Protein AF-0000000083566216 (afdb_homodimer)

pLDDT: mean 92.59, std 14.04, range [24.5, 98.88]

Foldseek 3Di:
DPPPLVFKKKFFQVPDDAFFKKFWAAKDDLVVQQQLQADPVSHHDPLPPDSSQKIKTWMWTDDDDDDTHDITIMMGRNDDDHGGDMWTWHRDWDDRDPRSRMIMTGID/DPPPLVFKKKFFQVPDDAFFKKFWAAKDDLVVQQQLQADPVSHHDPLPPDSSQKIKTWIWTDDDDDDTHDITIMMGRNDDDHGGDMWTWHRDWDDRDPRSRMIMTGID

Structure (mmCIF, N/CA/C/O backbone):
data_AF-0000000083566216-model_v1
#
loop_
_entity.id
_entity.type
_entity.pdbx_description
1 polymer 'Uncharacterized protein'
#
loop_
_atom_site.group_PDB
_atom_site.id
_atom_site.type_symbol
_atom_site.label_atom_id
_atom_site.label_alt_id
_atom_site.label_comp_id
_atom_site.label_asym_id
_atom_site.label_entity_id
_atom_site.label_seq_id
_atom_site.pdbx_PDB_ins_code
_atom_site.Cartn_x
_atom_site.Cartn_y
_atom_site.Cartn_z
_atom_site.occupancy
_atom_site.B_iso_or_equiv
_atom_site.auth_seq_id
_atom_site.auth_comp_id
_atom_site.auth_asym_id
_atom_site.auth_atom_id
_atom_site.pdbx_PDB_model_num
ATOM 1 N N . MET A 1 1 ? -3.252 30.047 12.562 1 24.64 1 MET A N 1
ATOM 2 C CA . MET A 1 1 ? -4.41 29.203 12.859 1 24.64 1 MET A CA 1
ATOM 3 C C . MET A 1 1 ? -4.141 27.766 12.469 1 24.64 1 MET A C 1
ATOM 5 O O . MET A 1 1 ? -3.889 27.469 11.297 1 24.64 1 MET A O 1
ATOM 9 N N . VAL A 1 2 ? -3.512 26.938 13.195 1 32.31 2 VAL A N 1
ATOM 10 C CA . VAL A 1 2 ? -3.195 25.547 12.867 1 32.31 2 VAL A CA 1
ATOM 11 C C . VAL A 1 2 ? -4.469 24.812 12.469 1 32.31 2 VAL A C 1
ATOM 13 O O . VAL A 1 2 ? -5.465 24.828 13.195 1 32.31 2 VAL A O 1
ATOM 16 N N . GLN A 1 3 ? -4.953 24.891 11.328 1 34.16 3 GLN A N 1
ATOM 17 C CA . GLN A 1 3 ? -6.195 24.266 10.898 1 34.16 3 GLN A CA 1
ATOM 18 C C . GLN A 1 3 ? -6.391 22.906 11.594 1 34.16 3 GLN A C 1
ATOM 20 O O . GLN A 1 3 ? -5.449 22.125 11.719 1 34.16 3 GLN A O 1
ATOM 25 N N . ASP A 1 4 ? -7.16 22.734 12.492 1 36.19 4 ASP A N 1
ATOM 26 C CA . ASP A 1 4 ? -7.625 21.609 13.312 1 36.19 4 ASP A CA 1
ATOM 27 C C . ASP A 1 4 ? -7.555 20.297 12.531 1 36.19 4 ASP A C 1
ATOM 29 O O . ASP A 1 4 ? -8.211 20.141 11.5 1 36.19 4 ASP A O 1
ATOM 33 N N . ASP A 1 5 ? -6.336 19.547 12.297 1 45.72 5 ASP A N 1
ATOM 34 C CA . ASP A 1 5 ? -5.73 18.281 11.891 1 45.72 5 ASP A CA 1
ATOM 35 C C . ASP A 1 5 ? -6.703 17.109 12.086 1 45.72 5 ASP A C 1
ATOM 37 O O . ASP A 1 5 ? -6.328 15.953 11.922 1 45.72 5 ASP A O 1
ATOM 41 N N . ASP A 1 6 ? -7.879 17.328 12.773 1 55 6 ASP A N 1
ATOM 42 C CA . ASP A 1 6 ? -8.898 16.312 13.047 1 55 6 ASP A CA 1
ATOM 43 C C . ASP A 1 6 ? -9.633 15.914 11.766 1 55 6 ASP A C 1
ATOM 45 O O . ASP A 1 6 ? -10.156 16.781 11.055 1 55 6 ASP A O 1
ATOM 49 N N . GLY A 1 7 ? -9.227 15.102 10.969 1 81.31 7 GLY A N 1
ATOM 50 C CA . GLY A 1 7 ? -9.93 14.539 9.828 1 81.31 7 GLY A CA 1
ATOM 51 C C . GLY A 1 7 ? -9.086 14.484 8.57 1 81.31 7 GLY A C 1
ATOM 52 O O . GLY A 1 7 ? -9.594 14.203 7.48 1 81.31 7 GLY A O 1
ATOM 53 N N . GLN A 1 8 ? -7.824 15.078 8.734 1 92 8 GLN A N 1
ATOM 54 C CA . GLN A 1 8 ? -6.977 15.055 7.547 1 92 8 GLN A CA 1
ATOM 55 C C . GLN A 1 8 ? -6.27 13.711 7.402 1 92 8 GLN A C 1
ATOM 57 O O . GLN A 1 8 ? -5.805 13.141 8.391 1 92 8 GLN A O 1
ATOM 62 N N . VAL A 1 9 ? -6.176 13.32 6.195 1 97.44 9 VAL A N 1
ATOM 63 C CA . VAL A 1 9 ? -5.496 12.055 5.906 1 97.44 9 VAL A CA 1
ATOM 64 C C . VAL A 1 9 ? -4.523 12.25 4.746 1 97.44 9 VAL A C 1
ATOM 66 O O . VAL A 1 9 ? -4.684 13.164 3.939 1 97.44 9 VAL A O 1
ATOM 69 N N . LEU A 1 10 ? -3.447 11.469 4.703 1 98.44 10 LEU A N 1
ATOM 70 C CA . LEU A 1 10 ? -2.451 11.484 3.639 1 98.44 10 LEU A CA 1
ATOM 71 C C . LEU A 1 10 ? -2.574 10.242 2.762 1 98.44 10 LEU A C 1
ATOM 73 O O . LEU A 1 10 ? -2.768 9.133 3.27 1 98.44 10 LEU A O 1
ATOM 77 N N . VAL A 1 11 ? -2.539 10.406 1.519 1 98.75 11 VAL A N 1
ATOM 78 C CA . VAL A 1 11 ? -2.52 9.344 0.516 1 98.75 11 VAL A CA 1
ATOM 79 C C . VAL A 1 11 ? -1.472 9.664 -0.549 1 98.75 11 VAL A C 1
ATOM 81 O O . VAL A 1 11 ? -1.196 10.828 -0.832 1 98.75 11 VAL A O 1
ATOM 84 N N . PHE A 1 12 ? -0.831 8.641 -1.085 1 98.62 12 PHE A N 1
ATOM 85 C CA . PHE A 1 12 ? 0.084 8.883 -2.193 1 98.62 12 PHE A CA 1
ATOM 86 C C . PHE A 1 12 ? -0.659 9.477 -3.387 1 98.62 12 PHE A C 1
ATOM 88 O O . PHE A 1 12 ? -1.77 9.047 -3.705 1 98.62 12 PHE A O 1
ATOM 95 N N . THR A 1 13 ? -0.013 10.375 -4.09 1 97.62 13 THR A N 1
ATOM 96 C CA . THR A 1 13 ? -0.617 11.141 -5.18 1 97.62 13 THR A CA 1
ATOM 97 C C . THR A 1 13 ? -1.151 10.211 -6.262 1 97.62 13 THR A C 1
ATOM 99 O O . THR A 1 13 ? -2.242 10.43 -6.793 1 97.62 13 THR A O 1
ATOM 102 N N . TYR A 1 14 ? -0.448 9.094 -6.531 1 94.94 14 TYR A N 1
ATOM 103 C CA . TYR A 1 14 ? -0.803 8.156 -7.598 1 94.94 14 TYR A CA 1
ATOM 104 C C . TYR A 1 14 ? -2.053 7.363 -7.234 1 94.94 14 TYR A C 1
ATOM 106 O O . TYR A 1 14 ? -2.688 6.766 -8.102 1 94.94 14 TYR A O 1
ATOM 114 N N . ASP A 1 15 ? -2.451 7.383 -6.012 1 97.5 15 ASP A N 1
ATOM 115 C CA . ASP A 1 15 ? -3.49 6.48 -5.527 1 97.5 15 ASP A CA 1
ATOM 116 C C . ASP A 1 15 ? -4.742 7.254 -5.121 1 97.5 15 ASP A C 1
ATOM 118 O O . ASP A 1 15 ? -5.754 6.656 -4.746 1 97.5 15 ASP A O 1
ATOM 122 N N . TYR A 1 16 ? -4.707 8.578 -5.152 1 98.19 16 TYR A N 1
ATOM 123 C CA . TYR A 1 16 ? -5.82 9.398 -4.68 1 98.19 16 TYR A CA 1
ATOM 124 C C . TYR A 1 16 ? -6.965 9.391 -5.684 1 98.19 16 TYR A C 1
ATOM 126 O O . TYR A 1 16 ? -6.754 9.641 -6.875 1 98.19 16 TYR A O 1
ATOM 134 N N . GLU A 1 17 ? -8.039 9.047 -5.223 1 97.38 17 GLU A N 1
ATOM 135 C CA . GLU A 1 17 ? -9.305 9.172 -5.945 1 97.38 17 GLU A CA 1
ATOM 136 C C . GLU A 1 17 ? -10.297 10.039 -5.176 1 97.38 17 GLU A C 1
ATOM 138 O O . GLU A 1 17 ? -10.844 9.609 -4.16 1 97.38 17 GLU A O 1
ATOM 143 N N . ALA A 1 18 ? -10.648 11.227 -5.73 1 97.62 18 ALA A N 1
ATOM 144 C CA . ALA A 1 18 ? -11.461 12.242 -5.062 1 97.62 18 ALA A CA 1
ATOM 145 C C . ALA A 1 18 ? -12.859 11.711 -4.762 1 97.62 18 ALA A C 1
ATOM 147 O O . ALA A 1 18 ? -13.531 11.18 -5.648 1 97.62 18 ALA A O 1
ATOM 148 N N . GLY A 1 19 ? -13.219 11.812 -3.471 1 97.25 19 GLY A N 1
ATOM 149 C CA . GLY A 1 19 ? -14.586 11.523 -3.059 1 97.25 19 GLY A CA 1
ATOM 150 C C . GLY A 1 19 ? -14.859 10.039 -2.904 1 97.25 19 GLY A C 1
ATOM 151 O O . GLY A 1 19 ? -15.969 9.633 -2.562 1 97.25 19 GLY A O 1
ATOM 152 N N . GLU A 1 20 ? -13.914 9.188 -3.135 1 97.31 20 GLU A N 1
ATOM 153 C CA . GLU A 1 20 ? -14.141 7.746 -3.127 1 97.31 20 GLU A CA 1
ATOM 154 C C . GLU A 1 20 ? -14.266 7.215 -1.701 1 97.31 20 GLU A C 1
ATOM 156 O O . GLU A 1 20 ? -13.539 7.648 -0.806 1 97.31 20 GLU A O 1
ATOM 161 N N . SER A 1 21 ? -15.156 6.27 -1.571 1 96.94 21 SER A N 1
ATOM 162 C CA . SER A 1 21 ? -15.305 5.57 -0.298 1 96.94 21 SER A CA 1
ATOM 163 C C . SER A 1 21 ? -14.328 4.406 -0.182 1 96.94 21 SER A C 1
ATOM 165 O O . SER A 1 21 ? -13.906 3.842 -1.192 1 96.94 21 SER A O 1
ATOM 167 N N . PHE A 1 22 ? -14.023 4.09 1.088 1 97.5 22 PHE A N 1
ATOM 168 C CA . PHE A 1 22 ? -13.094 2.994 1.322 1 97.5 22 PHE A CA 1
ATOM 169 C C . PHE A 1 22 ? -13.445 2.24 2.598 1 97.5 22 PHE A C 1
ATOM 171 O O . PHE A 1 22 ? -14.18 2.758 3.447 1 97.5 22 PHE A O 1
ATOM 178 N N . ASP A 1 23 ? -12.93 1.048 2.689 1 97.12 23 ASP A N 1
ATOM 179 C CA . ASP A 1 23 ? -12.922 0.247 3.91 1 97.12 23 ASP A CA 1
ATOM 180 C C . ASP A 1 23 ? -11.492 0.048 4.426 1 97.12 23 ASP A C 1
ATOM 182 O O . ASP A 1 23 ? -10.57 -0.171 3.643 1 97.12 23 ASP A O 1
ATOM 186 N N . VAL A 1 24 ? -11.367 0.058 5.727 1 97.62 24 VAL A N 1
ATOM 187 C CA . VAL A 1 24 ? -10.055 -0.177 6.324 1 97.62 24 VAL A CA 1
ATOM 188 C C . VAL A 1 24 ? -9.781 -1.677 6.395 1 97.62 24 VAL A C 1
ATOM 190 O O . VAL A 1 24 ? -10.578 -2.436 6.953 1 97.62 24 VAL A O 1
ATOM 193 N N . VAL A 1 25 ? -8.703 -2.062 5.805 1 98.19 25 VAL A N 1
ATOM 194 C CA . VAL A 1 25 ? -8.305 -3.467 5.781 1 98.19 25 VAL A CA 1
ATOM 195 C C . VAL A 1 25 ? -7.496 -3.795 7.035 1 98.19 25 VAL A C 1
ATOM 197 O O . VAL A 1 25 ? -7.758 -4.797 7.707 1 98.19 25 VAL A O 1
ATOM 200 N N . SER A 1 26 ? -6.52 -2.916 7.348 1 98.31 26 SER A N 1
ATOM 201 C CA . SER A 1 26 ? -5.633 -3.174 8.477 1 98.31 26 SER A CA 1
ATOM 202 C C . SER A 1 26 ? -4.828 -1.931 8.844 1 98.31 26 SER A C 1
ATOM 204 O O . SER A 1 26 ? -4.598 -1.062 8 1 98.31 26 SER A O 1
ATOM 206 N N . GLN A 1 27 ? -4.457 -1.897 10.094 1 98.06 27 GLN A N 1
ATOM 207 C CA . GLN A 1 27 ? -3.451 -0.927 10.516 1 98.06 27 GLN A CA 1
ATOM 208 C C . GLN A 1 27 ? -2.041 -1.477 10.328 1 98.06 27 GLN A C 1
ATOM 210 O O . GLN A 1 27 ? -1.796 -2.662 10.555 1 98.06 27 GLN A O 1
ATOM 215 N N . LEU A 1 28 ? -1.133 -0.584 9.938 1 98.62 28 LEU A N 1
ATOM 216 C CA . LEU A 1 28 ? 0.264 -0.976 9.773 1 98.62 28 LEU A CA 1
ATOM 217 C C . LEU A 1 28 ? 1.018 -0.848 11.094 1 98.62 28 LEU A C 1
ATOM 219 O O . LEU A 1 28 ? 0.658 -0.028 11.945 1 98.62 28 LEU A O 1
ATOM 223 N N . GLU A 1 29 ? 2.045 -1.646 11.195 1 97.94 29 GLU A N 1
ATOM 224 C CA . GLU A 1 29 ? 2.977 -1.446 12.305 1 97.94 29 GLU A CA 1
ATOM 225 C C . GLU A 1 29 ? 3.623 -0.065 12.242 1 97.94 29 GLU A C 1
ATOM 227 O O . GLU A 1 29 ? 3.9 0.446 11.148 1 97.94 29 GLU A O 1
ATOM 232 N N . THR A 1 30 ? 3.93 0.427 13.445 1 97.5 30 THR A N 1
ATOM 233 C CA . THR A 1 30 ? 4.574 1.732 13.531 1 97.5 30 THR A CA 1
ATOM 234 C C . THR A 1 30 ? 5.883 1.739 12.75 1 97.5 30 THR A C 1
ATOM 236 O O . THR A 1 30 ? 6.176 2.695 12.023 1 97.5 30 THR A O 1
ATOM 239 N N . SER A 1 31 ? 6.648 0.661 12.875 1 97.88 31 SER A N 1
ATOM 240 C CA . SER A 1 31 ? 7.941 0.601 12.203 1 97.88 31 SER A CA 1
ATOM 241 C C . SER A 1 31 ? 7.773 0.653 10.688 1 97.88 31 SER A C 1
ATOM 243 O O . SER A 1 31 ? 8.57 1.282 9.992 1 97.88 31 SER A O 1
ATOM 245 N N . THR A 1 32 ? 6.789 0.005 10.164 1 98.31 32 THR A N 1
ATOM 246 C CA . THR A 1 32 ? 6.484 0.027 8.742 1 98.31 32 THR A CA 1
ATOM 247 C C . THR A 1 32 ? 6.066 1.427 8.297 1 98.31 32 THR A C 1
ATOM 249 O O . THR A 1 32 ? 6.559 1.938 7.289 1 98.31 32 THR A O 1
ATOM 252 N N . THR A 1 33 ? 5.172 2.084 9.07 1 98.56 33 THR A N 1
ATOM 253 C CA . THR A 1 33 ? 4.711 3.432 8.758 1 98.56 33 THR A CA 1
ATOM 254 C C . THR A 1 33 ? 5.883 4.41 8.711 1 98.56 33 THR A C 1
ATOM 256 O O . THR A 1 33 ? 5.996 5.211 7.785 1 98.56 33 THR A O 1
ATOM 259 N N . VAL A 1 34 ? 6.758 4.301 9.703 1 98.56 34 VAL A N 1
ATOM 260 C CA . VAL A 1 34 ? 7.918 5.188 9.789 1 98.56 34 VAL A CA 1
ATOM 261 C C . VAL A 1 34 ? 8.773 5.035 8.531 1 98.56 34 VAL A C 1
ATOM 263 O O . VAL A 1 34 ? 9.156 6.031 7.91 1 98.56 34 VAL A O 1
ATOM 266 N N . ARG A 1 35 ? 9.031 3.822 8.102 1 98.38 35 ARG A N 1
ATOM 267 C CA . ARG A 1 35 ? 9.891 3.586 6.945 1 98.38 35 ARG A CA 1
ATOM 268 C C . ARG A 1 35 ? 9.234 4.086 5.66 1 98.38 35 ARG A C 1
ATOM 270 O O . ARG A 1 35 ? 9.914 4.602 4.77 1 98.38 35 ARG A O 1
ATOM 277 N N . ILE A 1 36 ? 7.914 3.945 5.559 1 98.62 36 ILE A N 1
ATOM 278 C CA . ILE A 1 36 ? 7.191 4.379 4.371 1 98.62 36 ILE A CA 1
ATOM 279 C C . ILE A 1 36 ? 7.266 5.902 4.25 1 98.62 36 ILE A C 1
ATOM 281 O O . ILE A 1 36 ? 7.363 6.438 3.143 1 98.62 36 ILE A O 1
ATOM 285 N N . LEU A 1 37 ? 7.262 6.59 5.371 1 98.62 37 LEU A N 1
ATOM 286 C CA . LEU A 1 37 ? 7.148 8.047 5.379 1 98.62 37 LEU A CA 1
ATOM 287 C C . LEU A 1 37 ? 8.523 8.695 5.422 1 98.62 37 LEU A C 1
ATOM 289 O O . LEU A 1 37 ? 8.648 9.867 5.777 1 98.62 37 LEU A O 1
ATOM 293 N N . GLN A 1 38 ? 9.531 7.949 5.098 1 97.19 38 GLN A N 1
ATOM 294 C CA . GLN A 1 38 ? 10.891 8.438 4.918 1 97.19 38 GLN A CA 1
ATOM 295 C C . GLN A 1 38 ? 11.375 8.211 3.49 1 97.19 38 GLN A C 1
ATOM 297 O O . GLN A 1 38 ? 10.758 7.469 2.73 1 97.19 38 GLN A O 1
ATOM 302 N N . THR A 1 39 ? 12.422 8.906 3.086 1 94.38 39 THR A N 1
ATOM 303 C CA . THR A 1 39 ? 13.055 8.68 1.788 1 94.38 39 THR A CA 1
ATOM 304 C C . THR A 1 39 ? 13.773 7.332 1.763 1 94.38 39 THR A C 1
ATOM 306 O O . THR A 1 39 ? 13.898 6.668 2.793 1 94.38 39 THR A O 1
ATOM 309 N N . ALA A 1 40 ? 14.234 6.98 0.61 1 87.06 40 ALA A N 1
ATOM 310 C CA . ALA A 1 40 ? 14.938 5.711 0.435 1 87.06 40 ALA A CA 1
ATOM 311 C C . ALA A 1 40 ? 16.203 5.66 1.294 1 87.06 40 ALA A C 1
ATOM 313 O O . ALA A 1 40 ? 16.641 4.582 1.703 1 87.06 40 ALA A O 1
ATOM 314 N N . ASP A 1 41 ? 16.734 6.809 1.633 1 89.31 41 ASP A N 1
ATOM 315 C CA . ASP A 1 41 ? 17.938 6.895 2.467 1 89.31 41 ASP A CA 1
ATOM 316 C C . ASP A 1 41 ? 17.562 7.043 3.941 1 89.31 41 ASP A C 1
ATOM 318 O O . ASP A 1 41 ? 18.406 7.43 4.758 1 89.31 41 ASP A O 1
ATOM 322 N N . GLU A 1 42 ? 16.266 6.852 4.242 1 91.38 42 GLU A N 1
ATOM 323 C CA . GLU A 1 42 ? 15.75 6.867 5.605 1 91.38 42 GLU A CA 1
ATOM 324 C C . GLU A 1 42 ? 15.812 8.266 6.207 1 91.38 42 GLU A C 1
ATOM 326 O O . GLU A 1 42 ? 15.977 8.422 7.418 1 91.38 42 GLU A O 1
ATOM 331 N N . GLU A 1 43 ? 15.758 9.219 5.363 1 94.19 43 GLU A N 1
ATOM 332 C CA . GLU A 1 43 ? 15.703 10.602 5.812 1 94.19 43 GLU A CA 1
ATOM 333 C C . GLU A 1 43 ? 14.266 11.086 5.934 1 94.19 43 GLU A C 1
ATOM 335 O O . GLU A 1 43 ? 13.406 10.703 5.137 1 94.19 43 GLU A O 1
ATOM 340 N N . THR A 1 44 ? 14.047 11.93 6.926 1 96.38 44 THR A N 1
ATOM 341 C CA . THR A 1 44 ? 12.734 12.57 7.031 1 96.38 44 THR A CA 1
ATOM 342 C C . THR A 1 44 ? 12.594 13.695 6.012 1 96.38 44 THR A C 1
ATOM 344 O O . THR A 1 44 ? 13.586 14.117 5.406 1 96.38 44 THR A O 1
ATOM 347 N N . VAL A 1 45 ? 11.375 14.039 5.738 1 97.25 45 VAL A N 1
ATOM 348 C CA . VAL A 1 45 ? 11.094 15.219 4.926 1 97.25 45 VAL A CA 1
ATOM 349 C C . VAL A 1 45 ? 10.633 16.375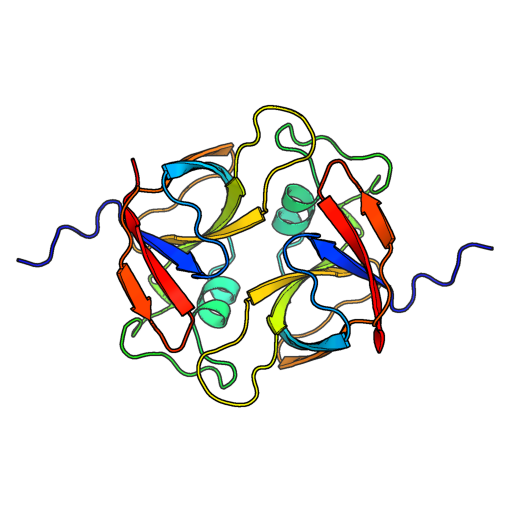 5.82 1 97.25 45 VAL A C 1
ATOM 351 O O . VAL A 1 45 ? 10.172 16.141 6.941 1 97.25 45 VAL A O 1
ATOM 354 N N . PRO A 1 46 ? 10.695 17.594 5.398 1 96.94 46 PRO A N 1
ATOM 355 C CA . PRO A 1 46 ? 10.367 18.734 6.262 1 96.94 46 PRO A CA 1
ATOM 356 C C . PRO A 1 46 ? 8.93 18.703 6.77 1 96.94 46 PRO A C 1
ATOM 358 O O . PRO A 1 46 ? 8.648 19.188 7.863 1 96.94 46 PRO A O 1
ATOM 361 N N . GLU A 1 47 ? 8 18.141 5.969 1 97.56 47 GLU A N 1
ATOM 362 C CA . GLU A 1 47 ? 6.586 18.125 6.312 1 97.56 47 GLU A CA 1
ATOM 363 C C . GLU A 1 47 ? 6.289 17.094 7.398 1 97.56 47 GLU A C 1
ATOM 365 O O . GLU A 1 47 ? 5.234 17.141 8.031 1 97.56 47 GLU A O 1
ATOM 370 N N . ILE A 1 48 ? 7.234 16.125 7.531 1 97.25 48 ILE A N 1
ATOM 371 C CA . ILE A 1 48 ? 7.062 15.055 8.508 1 97.25 48 ILE A CA 1
ATOM 372 C C . ILE A 1 48 ? 8.305 14.945 9.383 1 97.25 48 ILE A C 1
ATOM 374 O O . ILE A 1 48 ? 9.203 14.148 9.109 1 97.25 48 ILE A O 1
ATOM 378 N N . SER A 1 49 ? 8.336 15.648 10.445 1 94.94 49 SER A N 1
ATOM 379 C CA . SER A 1 49 ? 9.508 15.672 11.32 1 94.94 49 SER A CA 1
ATOM 380 C C . SER A 1 49 ? 9.547 14.445 12.219 1 94.94 49 SER A C 1
ATOM 382 O O . SER A 1 49 ? 10.625 13.969 12.578 1 94.94 49 SER A O 1
ATOM 384 N N . GLN A 1 50 ? 8.391 13.969 12.57 1 96.81 50 GLN A N 1
ATOM 385 C CA . GLN A 1 50 ? 8.273 12.781 13.414 1 96.81 50 GLN A CA 1
ATOM 386 C C . GLN A 1 50 ? 7.344 11.75 12.781 1 96.81 50 GLN A C 1
ATOM 388 O O . GLN A 1 50 ? 6.152 11.695 13.094 1 96.81 50 GLN A O 1
ATOM 393 N N . PRO A 1 51 ? 7.922 10.906 11.977 1 97.5 51 PRO A N 1
ATOM 394 C CA . PRO A 1 51 ? 7.07 9.945 11.266 1 97.5 51 PRO A CA 1
ATOM 395 C C . PRO A 1 51 ? 6.336 9 12.203 1 97.5 51 PRO A C 1
ATOM 397 O O . PRO A 1 51 ? 5.312 8.422 11.828 1 97.5 51 PRO A O 1
ATOM 400 N N . ASP A 1 52 ? 6.805 8.797 13.445 1 97.12 52 ASP A N 1
ATOM 401 C CA . ASP A 1 52 ? 6.188 7.867 14.383 1 97.12 52 ASP A CA 1
ATOM 402 C C . ASP A 1 52 ? 4.914 8.461 14.984 1 97.12 52 ASP A C 1
ATOM 404 O O . ASP A 1 52 ? 4.176 7.773 15.688 1 97.12 52 ASP A O 1
ATOM 408 N N . GLU A 1 53 ? 4.598 9.695 14.688 1 97.12 53 GLU A N 1
ATOM 409 C CA . GLU A 1 53 ? 3.354 10.328 15.117 1 97.12 53 GLU A CA 1
ATOM 410 C C . GLU A 1 53 ? 2.205 9.992 14.172 1 97.12 53 GLU A C 1
ATOM 412 O O . GLU A 1 53 ? 1.053 10.344 14.438 1 97.12 53 GLU A O 1
ATOM 417 N N . TYR A 1 54 ? 2.494 9.352 13.094 1 97.88 54 TYR A N 1
ATOM 418 C CA . TYR A 1 54 ? 1.477 8.977 12.117 1 97.88 54 TYR A CA 1
ATOM 419 C C . TYR A 1 54 ? 1.106 7.504 12.258 1 97.88 54 TYR A C 1
ATOM 421 O O . TYR A 1 54 ? 1.936 6.684 12.656 1 97.88 54 TYR A O 1
ATOM 429 N N . ASN A 1 55 ? -0.121 7.258 11.906 1 98.12 55 ASN A N 1
ATOM 430 C CA . ASN A 1 55 ? -0.635 5.895 11.797 1 98.12 55 ASN A CA 1
ATOM 431 C C . ASN A 1 55 ? -0.89 5.504 10.344 1 98.12 55 ASN A C 1
ATOM 433 O O . ASN A 1 55 ? -1.581 6.219 9.617 1 98.12 55 ASN A O 1
ATOM 437 N N . GLY A 1 56 ? -0.298 4.43 9.906 1 98.56 56 GLY A N 1
ATOM 438 C CA . GLY A 1 56 ? -0.525 3.916 8.57 1 98.56 56 GLY A CA 1
ATOM 439 C C . GLY A 1 56 ? -1.628 2.875 8.508 1 98.56 56 GLY A C 1
ATOM 440 O O . GLY A 1 56 ? -1.791 2.08 9.438 1 98.56 56 GLY A O 1
ATOM 441 N N . HIS A 1 57 ? -2.371 2.896 7.422 1 98.69 57 HIS A N 1
ATOM 442 C CA . HIS A 1 57 ? -3.449 1.949 7.164 1 98.69 57 HIS A CA 1
ATOM 443 C C . HIS A 1 57 ? -3.406 1.442 5.727 1 98.69 57 HIS A C 1
ATOM 445 O O . HIS A 1 57 ? -3.002 2.172 4.82 1 98.69 57 HIS A O 1
ATOM 451 N N . VAL A 1 58 ? -3.797 0.169 5.594 1 98.81 58 VAL A N 1
ATOM 452 C CA . VAL A 1 58 ? -4.211 -0.33 4.285 1 98.81 58 VAL A CA 1
ATOM 453 C C . VAL A 1 58 ? -5.723 -0.182 4.129 1 98.81 58 VAL A C 1
ATOM 455 O O . VAL A 1 58 ? -6.488 -0.624 4.992 1 98.81 58 VAL A O 1
ATOM 458 N N . VAL A 1 59 ? -6.113 0.447 3.055 1 98.38 59 VAL A N 1
ATOM 459 C CA . VAL A 1 59 ? -7.539 0.589 2.795 1 98.38 59 VAL A CA 1
ATOM 460 C C . VAL A 1 59 ? -7.855 0.126 1.373 1 98.38 59 VAL A C 1
ATOM 462 O O . VAL A 1 59 ? -6.961 0.045 0.528 1 98.38 59 VAL A O 1
ATOM 465 N N . ARG A 1 60 ? -9.086 -0.199 1.186 1 97.88 60 ARG A N 1
ATOM 466 C CA . ARG A 1 60 ? -9.57 -0.601 -0.13 1 97.88 60 ARG A CA 1
ATOM 467 C C . ARG A 1 60 ? -10.734 0.279 -0.574 1 97.88 60 ARG A C 1
ATOM 469 O O . ARG A 1 60 ? -11.711 0.441 0.159 1 97.88 60 ARG A O 1
ATOM 476 N N . TYR A 1 61 ? -10.523 0.875 -1.788 1 97.5 61 TYR A N 1
ATOM 477 C CA . TYR A 1 61 ? -11.648 1.624 -2.342 1 97.5 61 TYR A CA 1
ATOM 478 C C . TYR A 1 61 ? -12.82 0.703 -2.641 1 97.5 61 TYR A C 1
ATOM 480 O O . TYR A 1 61 ? -12.641 -0.412 -3.133 1 97.5 61 TYR A O 1
ATOM 488 N N . GLN A 1 62 ? -13.992 1.216 -2.32 1 95.06 62 GLN A N 1
ATOM 489 C CA . GLN A 1 62 ? -15.203 0.45 -2.582 1 95.06 62 GLN A CA 1
ATOM 490 C C . GLN A 1 62 ? -15.555 0.461 -4.066 1 95.06 62 GLN A C 1
ATOM 492 O O . GLN A 1 62 ? -15.406 1.486 -4.738 1 95.06 62 GLN A O 1
ATOM 497 N N . ALA A 1 63 ? -15.859 -0.683 -4.512 1 88.88 63 ALA A N 1
ATOM 498 C CA . ALA A 1 63 ? -16.312 -0.846 -5.887 1 88.88 63 ALA A CA 1
ATOM 499 C C . ALA A 1 63 ? -17.75 -1.37 -5.93 1 88.88 63 ALA A C 1
ATOM 501 O O . ALA A 1 63 ? -18.172 -2.141 -5.062 1 88.88 63 ALA A O 1
ATOM 502 N N . ASP A 1 64 ? -18.641 -0.842 -6.648 1 80.62 64 ASP A N 1
ATOM 503 C CA . ASP A 1 64 ? -20.047 -1.242 -6.723 1 80.62 64 ASP A CA 1
ATOM 504 C C . ASP A 1 64 ? -20.172 -2.707 -7.137 1 80.62 64 ASP A C 1
ATOM 506 O O . ASP A 1 64 ? -20.953 -3.459 -6.535 1 80.62 64 ASP A O 1
ATOM 510 N N . ASP A 1 65 ? -19.766 -3.076 -8.211 1 79.44 65 ASP A N 1
ATOM 511 C CA . ASP A 1 65 ? -19.844 -4.441 -8.719 1 79.44 65 ASP A CA 1
ATOM 512 C C . ASP A 1 65 ? -18.516 -4.867 -9.344 1 79.44 65 ASP A C 1
ATOM 514 O O . ASP A 1 65 ? -17.734 -4.027 -9.797 1 79.44 65 ASP A O 1
ATOM 518 N N . GLY A 1 66 ? -18.266 -6.148 -9.094 1 81.12 66 GLY A N 1
ATOM 519 C CA . GLY A 1 66 ? -17.094 -6.66 -9.789 1 81.12 66 GLY A CA 1
ATOM 520 C C . GLY A 1 66 ? -15.906 -6.867 -8.883 1 81.12 66 GLY A C 1
ATOM 521 O O . GLY A 1 66 ? -16.062 -7.238 -7.719 1 81.12 66 GLY A O 1
ATOM 522 N N . PRO A 1 67 ? -14.711 -6.797 -9.477 1 86 67 PRO A N 1
ATOM 523 C CA . PRO A 1 67 ? -13.477 -6.977 -8.711 1 86 67 PRO A CA 1
ATOM 524 C C . PRO A 1 67 ? -13.305 -5.938 -7.609 1 86 67 PRO A C 1
ATOM 526 O O . PRO A 1 67 ? -13.961 -4.895 -7.629 1 86 67 PRO A O 1
ATOM 529 N N . GLN A 1 68 ? -12.492 -6.395 -6.598 1 93.06 68 GLN A N 1
ATOM 530 C CA . GLN A 1 68 ? -12.172 -5.445 -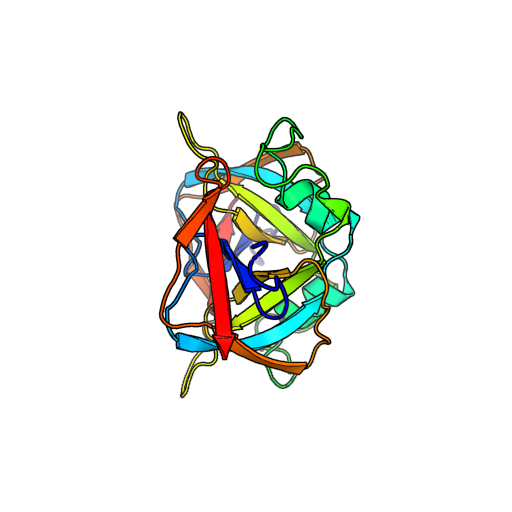5.535 1 93.06 68 GLN A CA 1
ATOM 531 C C . GLN A 1 68 ? -11.555 -4.172 -6.105 1 93.06 68 GLN A C 1
ATOM 533 O O . GLN A 1 68 ? -10.82 -4.223 -7.098 1 93.06 68 GLN A O 1
ATOM 538 N N . GLY A 1 69 ? -11.875 -3.049 -5.508 1 95.19 69 GLY A N 1
ATOM 539 C CA . GLY A 1 69 ? -11.25 -1.791 -5.875 1 95.19 69 GLY A CA 1
ATOM 540 C C . GLY A 1 69 ? -9.781 -1.725 -5.488 1 95.19 69 GLY A C 1
ATOM 541 O O . GLY A 1 69 ? -9.25 -2.666 -4.898 1 95.19 69 GLY A O 1
ATOM 542 N N . PRO A 1 70 ? -9.156 -0.682 -5.832 1 96.62 70 PRO A N 1
ATOM 543 C CA . PRO A 1 70 ? -7.734 -0.499 -5.512 1 96.62 70 PRO A CA 1
ATOM 544 C C . PRO A 1 70 ? -7.453 -0.552 -4.012 1 96.62 70 PRO A C 1
ATOM 546 O O . PRO A 1 70 ? -8.242 -0.033 -3.217 1 96.62 70 PRO A O 1
ATOM 549 N N . THR A 1 71 ? -6.395 -1.228 -3.682 1 97.94 71 THR A N 1
ATOM 550 C CA . THR A 1 71 ? -5.852 -1.218 -2.328 1 97.94 71 THR A CA 1
ATOM 551 C C . THR A 1 71 ? -4.746 -0.176 -2.197 1 97.94 71 THR A C 1
ATOM 553 O O . THR A 1 71 ? -3.787 -0.179 -2.973 1 97.94 71 THR A O 1
ATOM 556 N N . VAL A 1 72 ? -4.844 0.749 -1.238 1 98.38 72 VAL A N 1
ATOM 557 C CA . VAL A 1 72 ? -3.895 1.853 -1.15 1 98.38 72 VAL A CA 1
ATOM 558 C C . VAL A 1 72 ? -3.486 2.068 0.305 1 98.38 72 VAL A C 1
ATOM 560 O O . VAL A 1 72 ? -4.102 1.514 1.218 1 98.38 72 VAL A O 1
ATOM 563 N N . LEU A 1 73 ? -2.467 2.812 0.521 1 98.88 73 LEU A N 1
ATOM 564 C CA . LEU A 1 73 ? -1.998 3.178 1.853 1 98.88 73 LEU A CA 1
ATOM 565 C C . LEU A 1 73 ? -2.521 4.551 2.256 1 98.88 73 LEU A C 1
ATOM 567 O O . LEU A 1 73 ? -2.564 5.469 1.432 1 98.88 73 LEU A O 1
ATOM 571 N N . LEU A 1 74 ? -2.98 4.672 3.461 1 98.75 74 LEU A N 1
ATOM 572 C CA . LEU A 1 74 ? -3.537 5.883 4.051 1 98.75 74 LEU A CA 1
ATOM 573 C C . LEU A 1 74 ? -2.9 6.168 5.406 1 98.75 74 LEU A C 1
ATOM 575 O O . LEU A 1 74 ? -2.713 5.254 6.215 1 98.75 74 LEU A O 1
ATOM 579 N N . PHE A 1 75 ? -2.627 7.402 5.645 1 98.62 75 PHE A N 1
ATOM 580 C CA . PHE A 1 75 ? -1.955 7.754 6.887 1 98.62 75 PHE A CA 1
ATOM 581 C C . PHE A 1 75 ? -2.738 8.82 7.645 1 98.62 75 PHE A C 1
ATOM 583 O O . PHE A 1 75 ? -3.27 9.75 7.035 1 98.62 75 PHE A O 1
ATOM 590 N N . THR A 1 76 ? -2.762 8.672 8.914 1 97.56 76 THR A N 1
ATOM 591 C CA . THR A 1 76 ? -3.379 9.641 9.82 1 97.56 76 THR A CA 1
ATOM 592 C C . THR A 1 76 ? -2.412 10.039 10.93 1 97.56 76 THR A C 1
ATOM 594 O O . THR A 1 76 ? -1.491 9.289 11.258 1 97.56 76 THR A O 1
ATOM 597 N N . ARG A 1 77 ? -2.482 11.109 11.531 1 94 77 ARG A N 1
ATOM 598 C CA . ARG A 1 77 ? -1.601 11.523 12.617 1 94 77 ARG A CA 1
ATOM 599 C C . ARG A 1 77 ? -2.273 11.336 13.969 1 94 77 ARG A C 1
ATOM 601 O O . ARG A 1 77 ? -1.682 10.766 14.891 1 94 77 ARG A O 1
ATOM 608 N N . ASP A 1 78 ? -3.482 11.656 14.273 1 85.56 78 ASP A N 1
ATOM 609 C CA . ASP A 1 78 ? -4.062 11.672 15.609 1 85.56 78 ASP A CA 1
ATOM 610 C C . ASP A 1 78 ? -5.215 10.672 15.719 1 85.56 78 ASP A C 1
ATOM 612 O O . ASP A 1 78 ? -5.84 10.555 16.781 1 85.56 78 ASP A O 1
ATOM 616 N N . GLN A 1 79 ? -5.422 10.008 14.688 1 89.19 79 GLN A N 1
ATOM 617 C CA . GLN A 1 79 ? -6.52 9.047 14.734 1 89.19 79 GLN A CA 1
ATOM 618 C C . GLN A 1 79 ? -6.098 7.703 14.141 1 89.19 79 GLN A C 1
ATOM 620 O O . GLN A 1 79 ? -5.148 7.633 13.359 1 89.19 79 GLN A O 1
ATOM 625 N N . THR A 1 80 ? -6.75 6.691 14.633 1 93.81 80 THR A N 1
ATOM 626 C CA . THR A 1 80 ? -6.555 5.352 14.094 1 93.81 80 THR A CA 1
ATOM 627 C C . THR A 1 80 ? -7.891 4.727 13.695 1 93.81 80 THR A C 1
ATOM 629 O O . THR A 1 80 ? -8.906 4.961 14.352 1 93.81 80 THR A O 1
ATOM 632 N N . PHE A 1 81 ? -7.789 4.059 12.602 1 94.88 81 PHE A N 1
ATOM 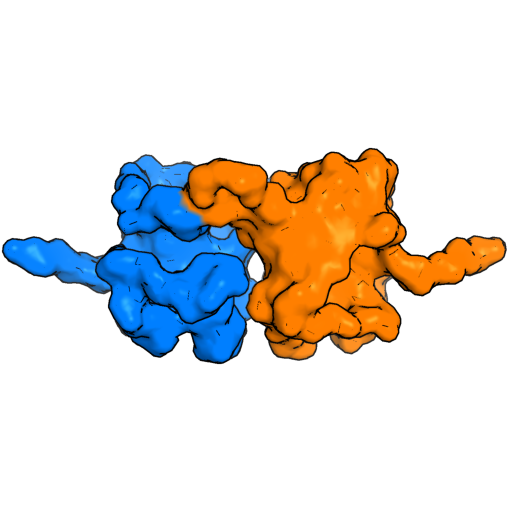633 C CA . PHE A 1 81 ? -8.961 3.32 12.133 1 94.88 81 PHE A CA 1
ATOM 634 C C . PHE A 1 81 ? -8.773 1.822 12.359 1 94.88 81 PHE A C 1
ATOM 636 O O . PHE A 1 81 ? -7.688 1.286 12.148 1 94.88 81 PHE A O 1
ATOM 643 N N . GLU A 1 82 ? -9.852 1.254 12.758 1 94.88 82 GLU A N 1
ATOM 644 C CA . GLU A 1 82 ? -9.844 -0.196 12.93 1 94.88 82 GLU A CA 1
ATOM 645 C C . GLU A 1 82 ? -10.266 -0.903 11.641 1 94.88 82 GLU A C 1
ATOM 647 O O . GLU A 1 82 ? -11 -0.334 10.828 1 94.88 82 GLU A O 1
ATOM 652 N N . SER A 1 83 ? -9.773 -2.137 11.539 1 95.5 83 SER A N 1
ATOM 653 C CA . SER A 1 83 ? -10.211 -2.951 10.406 1 95.5 83 SER A CA 1
ATOM 654 C C . SER A 1 83 ? -11.734 -3.02 10.336 1 95.5 83 SER A C 1
ATOM 656 O O . SER A 1 83 ? -12.398 -3.18 11.352 1 95.5 83 SER A O 1
ATOM 658 N N . GLY A 1 84 ? -12.273 -2.84 9.117 1 94.12 84 GLY A N 1
ATOM 659 C CA . GLY A 1 84 ? -13.711 -2.928 8.906 1 94.12 84 GLY A CA 1
ATOM 660 C C . GLY A 1 84 ? -14.398 -1.576 8.914 1 94.12 84 GLY A C 1
ATOM 661 O O . GLY A 1 84 ? -15.547 -1.456 8.477 1 94.12 84 GLY A O 1
ATOM 662 N N . GLU A 1 85 ? -13.742 -0.566 9.516 1 95.81 85 GLU A N 1
ATOM 663 C CA . GLU A 1 85 ? -14.297 0.782 9.438 1 95.81 85 GLU A CA 1
ATOM 664 C C . GLU A 1 85 ? -14.266 1.313 8.008 1 95.81 85 GLU A C 1
ATOM 666 O O . GLU A 1 85 ? -13.5 0.821 7.172 1 95.81 85 GLU A O 1
ATOM 671 N N . SER A 1 86 ? -15.148 2.279 7.809 1 96.19 86 SER A N 1
ATOM 672 C CA . SER A 1 86 ? -15.227 2.863 6.473 1 96.19 86 SER A CA 1
ATOM 673 C C . SER A 1 86 ? -15.141 4.383 6.527 1 96.19 86 SER A C 1
ATOM 675 O O . SER A 1 86 ? -15.305 4.98 7.594 1 96.19 86 SER A O 1
ATOM 677 N N . GLY A 1 87 ? -14.812 4.984 5.445 1 95.56 87 GLY A N 1
ATOM 678 C CA . GLY A 1 87 ? -14.773 6.426 5.254 1 95.56 87 GLY A CA 1
ATOM 679 C C . GLY A 1 87 ? -14.789 6.828 3.791 1 95.56 87 GLY A C 1
ATOM 680 O O . GLY A 1 87 ? -14.93 5.98 2.906 1 95.56 87 GLY A O 1
ATOM 681 N N . SER A 1 88 ? -14.781 8.133 3.58 1 97.06 88 SER A N 1
ATOM 682 C CA . SER A 1 88 ? -14.68 8.695 2.238 1 97.06 88 SER A CA 1
ATOM 683 C C . SER A 1 88 ? -13.656 9.82 2.189 1 97.06 88 SER A C 1
ATOM 685 O O . SER A 1 88 ? -13.586 10.641 3.107 1 97.06 88 SER A O 1
ATOM 687 N N . LEU A 1 89 ? -12.93 9.766 1.109 1 97.5 89 LEU A N 1
ATOM 688 C CA . LEU A 1 89 ? -11.969 10.852 0.93 1 97.5 89 LEU A CA 1
ATOM 689 C C . LEU A 1 89 ? -12.672 12.133 0.482 1 97.5 89 LEU A C 1
ATOM 691 O O . LEU A 1 89 ? -13.672 12.07 -0.235 1 97.5 89 LEU A O 1
ATOM 695 N N . GLY A 1 90 ? -12.047 13.25 0.908 1 97 90 GLY A N 1
ATOM 696 C CA . GLY A 1 90 ? -12.562 14.531 0.455 1 97 90 GLY A CA 1
ATOM 697 C C . GLY A 1 90 ? -12.383 14.758 -1.035 1 97 90 GLY A C 1
ATOM 698 O O . GLY A 1 90 ? -11.609 14.047 -1.685 1 97 90 GLY A O 1
ATOM 699 N N . GLU A 1 91 ? -13.141 15.703 -1.567 1 96.94 91 GLU A N 1
ATOM 700 C CA . GLU A 1 91 ? -13.102 16.016 -2.992 1 96.94 91 GLU A CA 1
ATOM 701 C C . GLU A 1 91 ? -11.891 16.875 -3.336 1 96.94 91 GLU A C 1
ATOM 703 O O . GLU A 1 91 ? -11.484 16.953 -4.496 1 96.94 91 GLU A O 1
ATOM 708 N N . ASP A 1 92 ? -11.305 17.562 -2.322 1 96.69 92 ASP A N 1
ATOM 709 C CA . ASP A 1 92 ? -10.156 18.453 -2.523 1 96.69 92 ASP A CA 1
ATOM 710 C C . ASP A 1 92 ? -8.898 17.875 -1.877 1 96.69 92 ASP A C 1
ATOM 712 O O . ASP A 1 92 ? -8.977 17.188 -0.858 1 96.69 92 ASP A O 1
ATOM 716 N N . ALA A 1 93 ? -7.875 18.109 -2.482 1 97.44 93 ALA A N 1
ATOM 717 C CA . ALA A 1 93 ? -6.578 17.672 -1.969 1 97.44 93 ALA A CA 1
ATOM 718 C C . ALA A 1 93 ? -5.496 18.703 -2.273 1 97.44 93 ALA A C 1
ATOM 720 O O . ALA A 1 93 ? -5.637 19.5 -3.203 1 97.44 93 ALA A O 1
ATOM 721 N N . GLN A 1 94 ? -4.473 18.703 -1.468 1 98.06 94 GLN A N 1
ATOM 722 C CA . GLN A 1 94 ? -3.312 19.562 -1.675 1 98.06 94 GLN A CA 1
ATOM 723 C C . GLN A 1 94 ? -2.012 18.781 -1.536 1 98.06 94 GLN A C 1
ATOM 725 O O . GLN A 1 94 ? -1.933 17.828 -0.751 1 98.06 94 GLN A O 1
ATOM 730 N N . MET A 1 95 ? -1.055 19.25 -2.295 1 98.31 95 MET A N 1
ATOM 731 C CA . MET A 1 95 ? 0.259 18.625 -2.145 1 98.31 95 MET A CA 1
ATOM 732 C C . MET A 1 95 ? 0.783 18.797 -0.723 1 98.31 95 MET A C 1
ATOM 734 O O . MET A 1 95 ? 0.787 19.906 -0.189 1 98.31 95 MET A O 1
ATOM 738 N N . PHE A 1 96 ? 1.136 17.672 -0.139 1 98.19 96 PHE A N 1
ATOM 739 C CA . PHE A 1 96 ? 1.666 17.703 1.22 1 98.19 96 PHE A CA 1
ATOM 740 C C . PHE A 1 96 ? 3.186 17.578 1.209 1 98.19 96 PHE A C 1
ATOM 742 O O . PHE A 1 96 ? 3.887 18.406 1.774 1 98.19 96 PHE A O 1
ATOM 749 N N . SER A 1 97 ? 3.69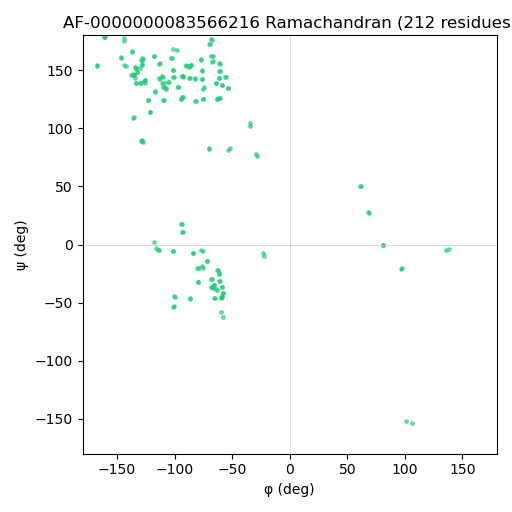1 16.578 0.576 1 98.12 97 SER A N 1
ATOM 750 C CA . SER A 1 97 ? 5.121 16.375 0.38 1 98.12 97 SER A CA 1
ATOM 751 C C . SER A 1 97 ? 5.43 15.969 -1.059 1 98.12 97 SER A C 1
ATOM 753 O O . SER A 1 97 ? 5.141 14.844 -1.467 1 98.12 97 SER A O 1
ATOM 755 N N . SER A 1 98 ? 6.043 16.828 -1.837 1 96.75 98 SER A N 1
ATOM 756 C CA . SER A 1 98 ? 6.406 16.5 -3.211 1 96.75 98 SER A CA 1
ATOM 757 C C . SER A 1 98 ? 7.504 15.438 -3.254 1 96.75 98 SER A C 1
ATOM 759 O O . SER A 1 98 ? 7.555 14.633 -4.184 1 96.75 98 SER A O 1
ATOM 761 N N . ARG A 1 99 ? 8.344 15.438 -2.225 1 96.19 99 ARG A N 1
ATOM 762 C CA . ARG A 1 99 ? 9.453 14.484 -2.178 1 96.19 99 ARG A CA 1
ATOM 763 C C . ARG A 1 99 ? 8.938 13.055 -2.035 1 96.19 99 ARG A C 1
ATOM 765 O O . ARG A 1 99 ? 9.5 12.133 -2.625 1 96.19 99 ARG A O 1
ATOM 772 N N . LEU A 1 100 ? 7.828 12.859 -1.238 1 97.69 100 LEU A N 1
ATOM 773 C CA . LEU A 1 100 ? 7.297 11.523 -1.007 1 97.69 100 LEU A CA 1
ATOM 774 C C . LEU A 1 100 ? 6.07 11.273 -1.881 1 97.69 100 LEU A C 1
ATOM 776 O O . LEU A 1 100 ? 5.52 10.164 -1.874 1 97.69 100 LEU A O 1
ATOM 780 N N . ASN A 1 101 ? 5.594 12.289 -2.621 1 97.56 101 ASN A N 1
ATOM 781 C CA . ASN A 1 101 ? 4.383 12.203 -3.434 1 97.56 101 ASN A CA 1
ATOM 782 C C . ASN A 1 101 ? 3.154 11.906 -2.578 1 97.56 101 ASN A C 1
ATOM 784 O O . ASN A 1 101 ? 2.371 11.008 -2.896 1 97.56 101 ASN A O 1
ATOM 788 N N . LEU A 1 102 ? 3.043 12.703 -1.541 1 98.44 102 LEU A N 1
ATOM 789 C CA . LEU A 1 102 ? 1.88 12.609 -0.666 1 98.44 102 LEU A CA 1
ATOM 790 C C . LEU A 1 102 ? 0.971 13.82 -0.834 1 98.44 102 LEU A C 1
ATOM 792 O O . LEU A 1 102 ? 1.449 14.953 -0.899 1 98.44 102 LEU A O 1
ATOM 796 N N . ILE A 1 103 ? -0.297 13.57 -0.841 1 98.5 103 ILE A N 1
ATOM 797 C CA . ILE A 1 103 ? -1.291 14.641 -0.771 1 98.5 103 ILE A CA 1
ATOM 798 C C . ILE A 1 103 ? -2.051 14.547 0.55 1 98.5 103 ILE A C 1
ATOM 800 O O . ILE A 1 103 ? -2.096 13.492 1.178 1 98.5 103 ILE A O 1
ATOM 804 N N . SER A 1 104 ? -2.566 15.625 0.958 1 98.38 104 SER A N 1
ATOM 805 C CA . SER A 1 104 ? -3.461 15.711 2.109 1 98.38 104 SER A CA 1
ATOM 806 C C . SER A 1 104 ? -4.895 16 1.677 1 98.38 104 SER A C 1
ATOM 808 O O . SER A 1 104 ? -5.125 16.766 0.746 1 98.38 104 SER A O 1
ATOM 810 N N . THR A 1 105 ? -5.812 15.32 2.236 1 98 105 THR A N 1
ATOM 811 C CA . THR A 1 105 ? -7.234 15.555 2.016 1 98 105 THR A CA 1
ATOM 812 C C . THR A 1 105 ? -8.023 15.328 3.301 1 98 105 THR A C 1
ATOM 814 O O . THR A 1 105 ? -7.453 14.969 4.332 1 98 105 THR A O 1
ATOM 817 N N . SER A 1 106 ? -9.289 15.555 3.244 1 95.88 106 SER A N 1
ATOM 818 C CA . SER A 1 106 ? -10.148 15.375 4.406 1 95.88 106 SER A CA 1
ATOM 819 C C . SER A 1 106 ? -10.922 14.062 4.332 1 95.88 106 SER A C 1
ATOM 821 O O . SER A 1 106 ? -10.906 13.383 3.301 1 95.88 106 SER A O 1
ATOM 823 N N . LEU A 1 107 ? -11.508 13.766 5.453 1 94.5 107 LEU A N 1
ATOM 824 C CA . LEU A 1 107 ? -12.5 12.695 5.484 1 94.5 107 LEU A CA 1
ATOM 825 C C . LEU A 1 107 ? -13.914 13.273 5.496 1 94.5 107 LEU A C 1
ATOM 827 O O . LEU A 1 107 ? -14.141 14.359 6.043 1 94.5 107 LEU A O 1
ATOM 831 N N . GLU A 1 108 ? -14.68 12.578 4.855 1 87.06 108 GLU A N 1
ATOM 832 C CA . GLU A 1 108 ? -16.078 12.984 4.871 1 87.06 108 GLU A CA 1
ATOM 833 C C . GLU A 1 108 ? -16.953 11.984 5.629 1 87.06 108 GLU A C 1
ATOM 835 O O . GLU A 1 108 ? -16.625 10.789 5.668 1 87.06 108 GLU A O 1
ATOM 840 N N . MET B 1 1 ? 3.701 -29.844 -15.109 1 24.5 1 MET B N 1
ATOM 841 C CA . MET B 1 1 ? 4.961 -29.219 -14.711 1 24.5 1 MET B CA 1
ATOM 842 C C . MET B 1 1 ? 4.711 -28.016 -13.805 1 24.5 1 MET B C 1
ATOM 844 O O . MET B 1 1 ? 4.051 -27.062 -14.219 1 24.5 1 MET B O 1
ATOM 848 N N . VAL B 1 2 ? 4.531 -28.125 -12.562 1 31.84 2 VAL B N 1
ATOM 849 C CA . VAL B 1 2 ? 4.309 -27 -11.664 1 31.84 2 VAL B CA 1
ATOM 850 C C . VAL B 1 2 ? 5.406 -25.953 -11.852 1 31.84 2 VAL B C 1
ATOM 852 O O . VAL B 1 2 ? 6.594 -26.281 -11.82 1 31.84 2 VAL B O 1
ATOM 855 N N . GLN B 1 3 ? 5.352 -25.109 -12.766 1 34.22 3 GLN B N 1
ATOM 856 C CA . GLN B 1 3 ? 6.387 -24.109 -13.023 1 34.22 3 GLN B CA 1
ATOM 857 C C . GLN B 1 3 ? 7.023 -23.641 -11.719 1 34.22 3 GLN B C 1
ATOM 859 O O . GLN B 1 3 ? 6.324 -23.359 -10.742 1 34.22 3 GLN B O 1
ATOM 864 N N . ASP B 1 4 ? 8.102 -24.016 -11.32 1 36 4 ASP B N 1
ATOM 865 C CA . ASP B 1 4 ? 9 -23.703 -10.211 1 36 4 ASP B CA 1
ATOM 866 C C . ASP B 1 4 ? 8.836 -22.25 -9.766 1 36 4 ASP B C 1
ATOM 868 O O . ASP B 1 4 ? 9.07 -21.328 -10.539 1 36 4 ASP B O 1
ATOM 872 N N . ASP B 1 5 ? 7.715 -21.766 -8.969 1 45.25 5 ASP B N 1
ATOM 873 C CA . ASP B 1 5 ? 7.184 -20.688 -8.141 1 45.25 5 ASP B CA 1
ATOM 874 C C . ASP B 1 5 ? 8.305 -19.844 -7.547 1 45.25 5 ASP B C 1
ATOM 876 O O . ASP B 1 5 ? 8.07 -19 -6.672 1 45.25 5 ASP B O 1
ATOM 880 N N . ASP B 1 6 ? 9.617 -20.266 -7.707 1 55 6 ASP B N 1
ATOM 881 C CA . ASP B 1 6 ? 10.797 -19.578 -7.195 1 55 6 ASP B CA 1
ATOM 882 C C . ASP B 1 6 ? 11.039 -18.266 -7.953 1 55 6 ASP B C 1
ATOM 884 O O . ASP B 1 6 ? 11.141 -18.266 -9.18 1 55 6 ASP B O 1
ATOM 888 N N . GLY B 1 7 ? 10.484 -17.234 -7.73 1 81.06 7 GLY B N 1
ATOM 889 C CA . GLY B 1 7 ? 10.789 -15.914 -8.273 1 81.06 7 GLY B CA 1
ATOM 890 C C . GLY B 1 7 ? 9.547 -15.125 -8.656 1 81.06 7 GLY B C 1
ATOM 891 O O . GLY B 1 7 ? 9.648 -14.086 -9.305 1 81.06 7 GLY B O 1
ATOM 892 N N . GLN B 1 8 ? 8.359 -15.852 -8.492 1 92.06 8 GLN B N 1
ATOM 893 C CA . GLN B 1 8 ? 7.145 -15.133 -8.867 1 92.06 8 GLN B CA 1
ATOM 894 C C . GLN B 1 8 ? 6.68 -14.219 -7.734 1 92.06 8 GLN B C 1
ATOM 896 O O . GLN B 1 8 ? 6.727 -14.594 -6.562 1 92.06 8 GLN B O 1
ATOM 901 N N . VAL B 1 9 ? 6.191 -13.133 -8.141 1 97.5 9 VAL B N 1
ATOM 902 C CA . VAL B 1 9 ? 5.668 -12.172 -7.176 1 97.5 9 VAL B CA 1
ATOM 903 C C . VAL B 1 9 ? 4.301 -11.664 -7.629 1 97.5 9 VAL B C 1
ATOM 905 O O . VAL B 1 9 ? 3.977 -11.727 -8.82 1 97.5 9 VAL B O 1
ATOM 908 N N . LEU B 1 10 ? 3.451 -11.266 -6.699 1 98.44 10 LEU B N 1
ATOM 909 C CA . LEU B 1 10 ? 2.131 -10.711 -6.969 1 98.44 10 LEU B CA 1
ATOM 910 C C . LEU B 1 10 ? 2.107 -9.211 -6.695 1 98.44 10 LEU B C 1
ATOM 912 O O . LEU B 1 10 ? 2.668 -8.75 -5.699 1 98.44 10 LEU B O 1
ATOM 916 N N . VAL B 1 11 ? 1.57 -8.477 -7.551 1 98.75 11 VAL B N 1
ATOM 917 C CA . VAL B 1 11 ? 1.341 -7.039 -7.426 1 98.75 11 VAL B CA 1
ATOM 918 C C . VAL B 1 11 ? -0.075 -6.699 -7.887 1 98.75 11 VAL B C 1
ATOM 920 O O . VAL B 1 11 ? -0.623 -7.367 -8.766 1 98.75 11 VAL B O 1
ATOM 923 N N . PHE B 1 12 ? -0.69 -5.719 -7.25 1 98.62 12 PHE B N 1
ATOM 924 C CA . PHE B 1 12 ? -1.993 -5.281 -7.738 1 98.62 12 PHE B CA 1
ATOM 925 C C . PHE B 1 12 ? -1.888 -4.75 -9.164 1 98.62 12 PHE B C 1
ATOM 927 O O . PHE B 1 12 ? -0.937 -4.039 -9.5 1 98.62 12 PHE B O 1
ATOM 934 N N . THR B 1 13 ? -2.9 -5.008 -9.969 1 97.62 13 THR B N 1
ATOM 935 C CA . THR B 1 1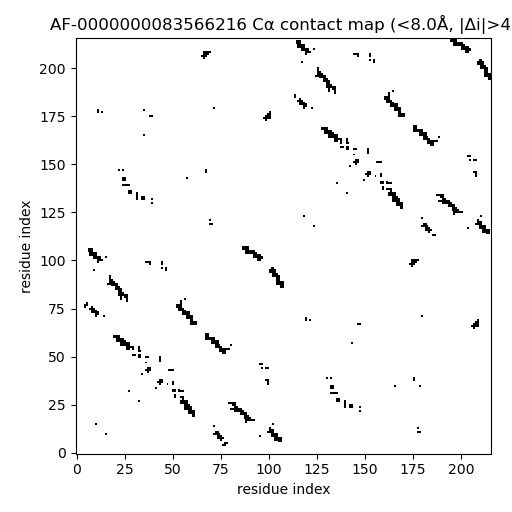3 ? -2.908 -4.691 -11.398 1 97.62 13 THR B CA 1
ATOM 936 C C . THR B 1 13 ? -2.703 -3.197 -11.625 1 97.62 13 THR B C 1
ATOM 938 O O . THR B 1 13 ? -1.963 -2.797 -12.523 1 97.62 13 THR B O 1
ATOM 941 N N . TYR B 1 14 ? -3.27 -2.354 -10.734 1 95 14 TYR B N 1
ATOM 942 C CA . TYR B 1 14 ? -3.215 -0.903 -10.883 1 95 14 TYR B CA 1
ATOM 943 C C . TYR B 1 14 ? -1.809 -0.382 -10.602 1 95 14 TYR B C 1
ATOM 945 O O . TYR B 1 14 ? -1.474 0.745 -10.977 1 95 14 TYR B O 1
ATOM 953 N N . ASP B 1 15 ? -0.975 -1.176 -10.016 1 97.5 15 ASP B N 1
ATOM 954 C CA . ASP B 1 15 ? 0.309 -0.697 -9.516 1 97.5 15 ASP B CA 1
ATOM 955 C C . ASP B 1 15 ? 1.468 -1.314 -10.297 1 97.5 15 ASP B C 1
ATOM 957 O O . ASP B 1 15 ? 2.629 -0.972 -10.062 1 97.5 15 ASP B O 1
ATOM 961 N N . TYR B 1 16 ? 1.199 -2.232 -11.203 1 98.25 16 TYR B N 1
ATOM 962 C CA . TYR B 1 16 ? 2.254 -2.945 -11.914 1 98.25 16 TYR B CA 1
ATOM 963 C C . TYR B 1 16 ? 2.891 -2.057 -12.977 1 98.25 16 TYR B C 1
ATOM 965 O O . TYR B 1 16 ? 2.189 -1.448 -13.789 1 98.25 16 TYR B O 1
ATOM 973 N N . GLU B 1 17 ? 4.113 -1.95 -12.883 1 97.38 17 GLU B N 1
ATOM 974 C CA . GLU B 1 17 ? 4.945 -1.329 -13.914 1 97.38 17 GLU B CA 1
ATOM 975 C C . GLU B 1 17 ? 6 -2.303 -14.43 1 97.38 17 GLU B C 1
ATOM 977 O O . GLU B 1 17 ? 6.973 -2.604 -13.734 1 97.38 17 GLU B O 1
ATOM 982 N N . ALA B 1 18 ? 5.902 -2.701 -15.719 1 97.69 18 ALA B N 1
ATOM 983 C CA . ALA B 1 18 ? 6.73 -3.738 -16.328 1 97.69 18 ALA B CA 1
ATOM 984 C C . ALA B 1 18 ? 8.203 -3.336 -16.328 1 97.69 18 ALA B C 1
ATOM 986 O O . ALA B 1 18 ? 8.547 -2.232 -16.766 1 97.69 18 ALA B O 1
ATOM 987 N N . GLY B 1 19 ? 9.023 -4.242 -15.75 1 97.25 19 GLY B N 1
ATOM 988 C CA . GLY B 1 19 ? 10.469 -4.09 -15.836 1 97.25 19 GLY B CA 1
ATOM 989 C C . GLY B 1 19 ? 11.023 -3.105 -14.82 1 97.25 19 GLY B C 1
ATOM 990 O O . GLY B 1 19 ? 12.234 -2.875 -14.766 1 97.25 19 GLY B O 1
ATOM 991 N N . GLU B 1 20 ? 10.211 -2.51 -14.008 1 97.38 20 GLU B N 1
ATOM 992 C CA . GLU B 1 20 ? 10.664 -1.464 -13.094 1 97.38 20 GLU B CA 1
ATOM 993 C C . GLU B 1 20 ? 11.422 -2.055 -11.906 1 97.38 20 GLU B C 1
ATOM 995 O O . GLU B 1 20 ? 11.039 -3.1 -11.375 1 97.38 20 GLU B O 1
ATOM 1000 N N . SER B 1 21 ? 12.438 -1.329 -11.523 1 97.06 21 SER B N 1
ATOM 1001 C CA . SER B 1 21 ? 13.195 -1.693 -10.328 1 97.06 21 SER B CA 1
ATOM 1002 C C . SER B 1 21 ? 12.555 -1.114 -9.07 1 97.06 21 SER B C 1
ATOM 1004 O O . SER B 1 21 ? 11.867 -0.094 -9.133 1 97.06 21 SER B O 1
ATOM 1006 N N . PHE B 1 22 ? 12.828 -1.814 -7.957 1 97.56 22 PHE B N 1
ATOM 1007 C CA . PHE B 1 22 ? 12.258 -1.358 -6.695 1 97.56 22 PHE B CA 1
ATOM 1008 C C . PHE B 1 22 ? 13.211 -1.646 -5.539 1 97.56 22 PHE B C 1
ATOM 1010 O O . PHE B 1 22 ? 14.109 -2.477 -5.664 1 97.56 22 PHE B O 1
ATOM 1017 N N . ASP B 1 23 ? 12.992 -0.942 -4.461 1 97.25 23 ASP B N 1
ATOM 1018 C CA . ASP B 1 23 ? 13.594 -1.221 -3.162 1 97.25 23 ASP B CA 1
ATOM 1019 C C . ASP B 1 23 ? 12.539 -1.674 -2.154 1 97.25 23 ASP B C 1
ATOM 1021 O O . ASP B 1 23 ? 11.43 -1.13 -2.117 1 97.25 23 ASP B O 1
ATOM 1025 N N . VAL B 1 24 ? 12.922 -2.609 -1.315 1 97.75 24 VAL B N 1
ATOM 1026 C CA . VAL B 1 24 ? 12.008 -3.074 -0.276 1 97.75 24 VAL B CA 1
ATOM 1027 C C . VAL B 1 24 ? 12.039 -2.107 0.906 1 97.75 24 VAL B C 1
ATOM 1029 O O . VAL B 1 24 ? 13.102 -1.823 1.459 1 97.75 24 VAL B O 1
ATOM 1032 N N . VAL B 1 25 ? 10.898 -1.612 1.229 1 98.25 25 VAL B N 1
ATOM 1033 C CA . VAL B 1 25 ? 10.766 -0.67 2.336 1 98.25 25 VAL B CA 1
ATOM 1034 C C . VAL B 1 25 ? 10.578 -1.433 3.645 1 98.25 25 VAL B C 1
ATOM 1036 O O . VAL B 1 25 ? 11.242 -1.138 4.641 1 98.25 25 VAL B O 1
ATOM 1039 N N . SER B 1 26 ? 9.68 -2.438 3.611 1 98.38 26 SER B N 1
ATOM 1040 C CA . SER B 1 26 ? 9.359 -3.18 4.828 1 98.38 26 SER B CA 1
ATOM 1041 C C . SER B 1 26 ? 8.57 -4.445 4.512 1 98.38 26 SER B C 1
ATOM 1043 O O . SER B 1 26 ? 7.891 -4.52 3.482 1 98.38 26 SER B O 1
ATOM 1045 N N . GLN B 1 27 ? 8.711 -5.379 5.41 1 98.12 27 GLN B N 1
ATOM 1046 C CA . GLN B 1 27 ? 7.812 -6.527 5.395 1 98.12 27 GLN B CA 1
ATOM 1047 C C . GLN B 1 27 ? 6.551 -6.246 6.203 1 98.12 27 GLN B C 1
ATOM 1049 O O . GLN B 1 27 ? 6.609 -5.602 7.254 1 98.12 27 GLN B O 1
ATOM 1054 N N . LEU B 1 28 ? 5.414 -6.773 5.699 1 98.62 28 LEU B N 1
ATOM 1055 C CA . LEU B 1 28 ? 4.152 -6.629 6.414 1 98.62 28 LEU B CA 1
ATOM 1056 C C . LEU B 1 28 ? 3.967 -7.754 7.426 1 98.62 28 LEU B C 1
ATOM 1058 O O . LEU B 1 28 ? 4.484 -8.859 7.234 1 98.62 28 LEU B O 1
ATOM 1062 N N . GLU B 1 29 ? 3.217 -7.434 8.438 1 97.94 29 GLU B N 1
ATOM 1063 C CA . GLU B 1 29 ? 2.771 -8.492 9.344 1 97.94 29 GLU B CA 1
ATOM 1064 C C . GLU B 1 29 ? 1.932 -9.531 8.602 1 97.94 29 GLU B C 1
ATOM 1066 O O . GLU B 1 29 ? 1.171 -9.188 7.695 1 97.94 29 GLU B O 1
ATOM 1071 N N . THR B 1 30 ? 2.037 -10.773 9.125 1 97.5 30 THR B N 1
ATOM 1072 C CA . THR B 1 30 ? 1.267 -11.859 8.523 1 97.5 30 THR B CA 1
ATOM 1073 C C . THR B 1 30 ? -0.226 -11.539 8.555 1 97.5 30 THR B C 1
ATOM 1075 O O . THR B 1 30 ? -0.934 -11.766 7.574 1 97.5 30 THR B O 1
ATOM 1078 N N . SER B 1 31 ? -0.681 -10.984 9.68 1 97.88 31 SER B N 1
ATOM 1079 C CA . SER B 1 31 ? -2.104 -10.695 9.812 1 97.88 31 SER B CA 1
ATOM 1080 C C . SER B 1 31 ? -2.555 -9.656 8.789 1 97.88 31 SER B C 1
ATOM 1082 O O . SER B 1 31 ? -3.656 -9.758 8.242 1 97.88 31 SER B O 1
ATOM 1084 N N . THR B 1 32 ? -1.758 -8.688 8.531 1 98.31 32 THR B N 1
ATOM 1085 C CA . THR B 1 32 ? -2.047 -7.672 7.523 1 98.31 32 THR B CA 1
ATOM 1086 C C . THR B 1 32 ? -2.076 -8.281 6.125 1 98.31 32 THR B C 1
ATOM 1088 O O . THR B 1 32 ? -3.002 -8.031 5.352 1 98.31 32 THR B O 1
ATOM 1091 N N . THR B 1 33 ? -1.066 -9.125 5.793 1 98.5 33 THR B N 1
ATOM 1092 C CA . THR B 1 33 ? -0.997 -9.781 4.496 1 98.5 33 THR B CA 1
ATOM 1093 C C . THR B 1 33 ? -2.238 -10.641 4.254 1 98.5 33 THR B C 1
ATOM 1095 O O . THR B 1 33 ? -2.838 -10.586 3.178 1 98.5 33 THR B O 1
ATOM 1098 N N . VAL B 1 34 ? -2.633 -11.383 5.281 1 98.5 34 VAL B N 1
ATOM 1099 C CA . VAL B 1 34 ? -3.797 -12.258 5.172 1 98.5 34 VAL B CA 1
ATOM 1100 C C . VAL B 1 34 ? -5.035 -11.43 4.844 1 98.5 34 VAL B C 1
ATOM 1102 O O . VAL B 1 34 ? -5.797 -11.773 3.934 1 98.5 34 VAL B O 1
ATOM 1105 N N . ARG B 1 35 ? -5.234 -10.32 5.516 1 98.31 35 ARG B N 1
ATOM 1106 C CA . ARG B 1 35 ? -6.426 -9.508 5.312 1 98.31 35 ARG B CA 1
ATOM 1107 C C . ARG B 1 35 ? -6.418 -8.867 3.928 1 98.31 35 ARG B C 1
ATOM 1109 O O . ARG B 1 35 ? -7.465 -8.727 3.295 1 98.31 35 ARG B O 1
ATOM 1116 N N . ILE B 1 36 ? -5.242 -8.469 3.447 1 98.62 36 ILE B N 1
ATOM 1117 C CA . ILE B 1 36 ? -5.129 -7.836 2.137 1 98.62 36 ILE B CA 1
ATOM 1118 C C . ILE B 1 36 ? -5.5 -8.844 1.047 1 98.62 36 ILE B C 1
ATOM 1120 O O . ILE B 1 36 ? -6.113 -8.477 0.04 1 98.62 36 ILE B O 1
ATOM 1124 N N . LEU B 1 37 ? -5.168 -10.102 1.265 1 98.56 37 LEU B N 1
ATOM 1125 C CA . LEU B 1 37 ? -5.309 -11.117 0.223 1 98.56 37 LEU B CA 1
ATOM 1126 C C . LEU B 1 37 ? -6.652 -11.836 0.339 1 98.56 37 LEU B C 1
ATOM 1128 O O . LEU B 1 37 ? -6.82 -12.93 -0.199 1 98.56 37 LEU B O 1
ATOM 1132 N N . GLN B 1 38 ? -7.562 -11.258 1.045 1 97.19 38 GLN B N 1
ATOM 1133 C CA . GLN B 1 38 ? -8.945 -11.703 1.133 1 97.19 38 GLN B CA 1
ATOM 1134 C C . GLN B 1 38 ? -9.906 -10.641 0.603 1 97.19 38 GLN B C 1
ATOM 1136 O O . GLN B 1 38 ? -9.516 -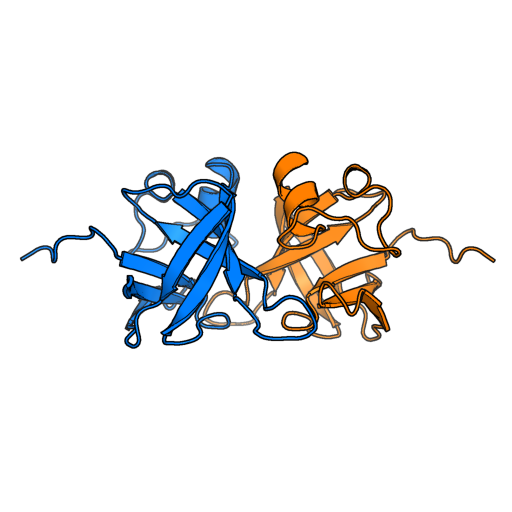9.484 0.413 1 97.19 38 GLN B O 1
ATOM 1141 N N . THR B 1 39 ? -11.125 -11.031 0.294 1 94.19 39 THR B N 1
ATOM 1142 C CA . THR B 1 39 ? -12.164 -10.078 -0.097 1 94.19 39 THR B CA 1
ATOM 1143 C C . THR B 1 39 ? -12.602 -9.234 1.097 1 94.19 39 THR B C 1
ATOM 1145 O O . THR B 1 39 ? -12.195 -9.492 2.23 1 94.19 39 THR B O 1
ATOM 1148 N N . ALA B 1 40 ? -13.414 -8.266 0.826 1 87.06 40 ALA B N 1
ATOM 1149 C CA . ALA B 1 40 ? -13.914 -7.375 1.87 1 87.06 40 ALA B CA 1
ATOM 1150 C C . ALA B 1 40 ? -14.711 -8.148 2.916 1 87.06 40 ALA B C 1
ATOM 1152 O O . ALA B 1 40 ? -14.773 -7.742 4.082 1 87.06 40 ALA B O 1
ATOM 1153 N N . ASP B 1 41 ? -15.258 -9.273 2.531 1 89.19 41 ASP B N 1
ATOM 1154 C CA . ASP B 1 41 ? -16.031 -10.109 3.447 1 89.19 41 ASP B CA 1
ATOM 1155 C C . ASP B 1 41 ? -15.148 -11.172 4.098 1 89.19 41 ASP B C 1
ATOM 1157 O O . ASP B 1 41 ? -15.648 -12.148 4.66 1 89.19 41 ASP B O 1
ATOM 1161 N N . GLU B 1 42 ? -13.812 -11.023 3.916 1 91.38 42 GLU B N 1
ATOM 1162 C CA . GLU B 1 42 ? -12.812 -11.883 4.535 1 91.38 42 GLU B CA 1
ATOM 1163 C C . GLU B 1 42 ? -12.867 -13.297 3.965 1 91.38 42 GLU B C 1
ATOM 1165 O O . GLU B 1 42 ? -12.594 -14.273 4.672 1 91.38 42 GLU B O 1
ATOM 1170 N N . GLU B 1 43 ? -13.297 -13.383 2.76 1 94.19 43 GLU B N 1
ATOM 1171 C CA . GLU B 1 43 ? -13.305 -14.664 2.062 1 94.19 43 GLU B CA 1
ATOM 1172 C C . GLU B 1 43 ? -12.039 -14.852 1.232 1 94.19 43 GLU B C 1
ATOM 1174 O O . GLU B 1 43 ? -11.508 -13.883 0.677 1 94.19 43 GLU B O 1
ATOM 1179 N N . THR B 1 44 ? -11.602 -16.094 1.177 1 96.5 44 THR B N 1
ATOM 1180 C CA . THR B 1 44 ? -10.477 -16.391 0.293 1 96.5 44 THR B CA 1
ATOM 1181 C C . THR B 1 44 ? -10.938 -16.469 -1.16 1 96.5 44 THR B C 1
ATOM 1183 O O . THR B 1 44 ? -12.141 -16.531 -1.434 1 96.5 44 THR B O 1
ATOM 1186 N N . VAL B 1 45 ? -10.008 -16.297 -2.045 1 97.19 45 VAL B N 1
ATOM 1187 C CA . VAL B 1 45 ? -10.266 -16.516 -3.463 1 97.19 45 VAL B CA 1
ATOM 1188 C C . VAL B 1 45 ? -9.695 -17.859 -3.889 1 97.19 45 VAL B C 1
ATOM 1190 O O . VAL B 1 45 ? -8.805 -18.406 -3.227 1 97.19 45 VAL B O 1
ATOM 1193 N N . PRO B 1 46 ? -10.102 -18.438 -4.973 1 96.88 46 PRO B N 1
ATOM 1194 C CA . PRO B 1 46 ? -9.664 -19.781 -5.363 1 96.88 46 PRO B CA 1
ATOM 1195 C C . PRO B 1 46 ? -8.156 -19.859 -5.59 1 96.88 46 PRO B C 1
ATOM 1197 O O . PRO B 1 46 ? -7.559 -20.922 -5.379 1 96.88 46 PRO B O 1
ATOM 1200 N N . GLU B 1 47 ? -7.543 -18.75 -6.047 1 97.56 47 GLU B N 1
ATOM 1201 C CA . GLU B 1 47 ? -6.125 -18.75 -6.383 1 97.56 47 GLU B CA 1
ATOM 1202 C C . GLU B 1 47 ? -5.262 -18.719 -5.121 1 97.56 47 GLU B C 1
ATOM 1204 O O . GLU B 1 47 ? -4.066 -19.016 -5.18 1 97.56 47 GLU B O 1
ATOM 1209 N N . ILE B 1 48 ? -5.902 -18.312 -3.994 1 97.31 48 ILE B N 1
ATOM 1210 C CA . ILE B 1 48 ? -5.184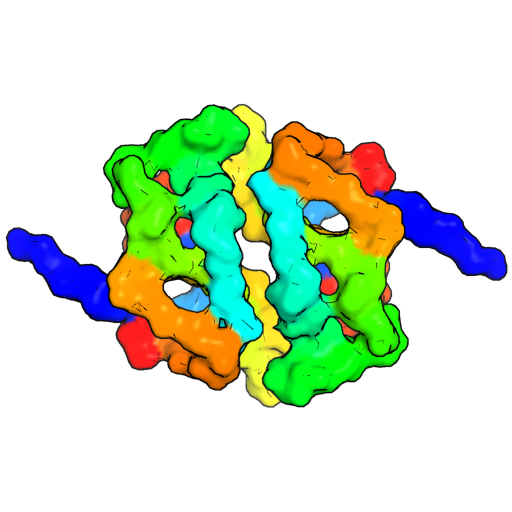 -18.188 -2.729 1 97.31 48 ILE B CA 1
ATOM 1211 C C . ILE B 1 48 ? -5.953 -18.938 -1.634 1 97.31 48 ILE B C 1
ATOM 1213 O O . ILE B 1 48 ? -6.742 -18.328 -0.903 1 97.31 48 ILE B O 1
ATOM 1217 N N . SER B 1 49 ? -5.684 -20.156 -1.466 1 95.12 49 SER B N 1
ATOM 1218 C CA . SER B 1 49 ? -6.402 -20.969 -0.489 1 95.12 49 SER B CA 1
ATOM 1219 C C . SER B 1 49 ? -5.871 -20.734 0.922 1 95.12 49 SER B C 1
ATOM 1221 O O . SER B 1 49 ? -6.621 -20.828 1.896 1 95.12 49 SER B O 1
ATOM 1223 N N . GLN B 1 50 ? -4.605 -20.453 1.007 1 96.81 50 GLN B N 1
ATOM 1224 C CA . GLN B 1 50 ? -3.959 -20.188 2.285 1 96.81 50 GLN B CA 1
ATOM 1225 C C . GLN B 1 50 ? -3.195 -18.875 2.25 1 96.81 50 GLN B C 1
ATOM 1227 O O . GLN B 1 50 ? -1.987 -18.844 2.008 1 96.81 50 GLN B O 1
ATOM 1232 N N . PRO B 1 51 ? -3.891 -17.812 2.576 1 97.5 51 PRO B N 1
ATOM 1233 C CA . PRO B 1 51 ? -3.24 -16.5 2.469 1 97.5 51 PRO B CA 1
ATOM 1234 C C . PRO B 1 51 ? -2.047 -16.359 3.41 1 97.5 51 PRO B C 1
ATOM 1236 O O . PRO B 1 51 ? -1.17 -15.523 3.178 1 97.5 51 PRO B O 1
ATOM 1239 N N . ASP B 1 52 ? -1.961 -17.141 4.488 1 97.12 52 ASP B N 1
ATOM 1240 C CA . ASP B 1 52 ? -0.876 -17.047 5.461 1 97.12 52 ASP B CA 1
ATOM 1241 C C . ASP B 1 52 ? 0.411 -17.656 4.914 1 97.12 52 ASP B C 1
ATOM 1243 O O . ASP B 1 52 ? 1.473 -17.531 5.527 1 97.12 52 ASP B O 1
ATOM 1247 N N . GLU B 1 53 ? 0.377 -18.266 3.764 1 97.12 53 GLU B N 1
ATOM 1248 C CA . GLU B 1 53 ? 1.565 -18.812 3.105 1 97.12 53 GLU B CA 1
ATOM 1249 C C . GLU B 1 53 ? 2.289 -17.719 2.309 1 97.12 53 GLU B C 1
ATOM 1251 O O . GLU B 1 53 ? 3.373 -17.969 1.772 1 97.12 53 GLU B O 1
ATOM 1256 N N . TYR B 1 54 ? 1.71 -16.578 2.203 1 97.88 54 TYR B N 1
ATOM 1257 C CA . TYR B 1 54 ? 2.311 -15.469 1.468 1 97.88 54 TYR B CA 1
ATOM 1258 C C . TYR B 1 54 ? 2.955 -14.461 2.418 1 97.88 54 TYR B C 1
ATOM 1260 O O . TYR B 1 54 ? 2.506 -14.305 3.555 1 97.88 54 TYR B O 1
ATOM 1268 N N . ASN B 1 55 ? 3.971 -13.852 1.893 1 98.19 55 ASN B N 1
ATOM 1269 C CA . ASN B 1 55 ? 4.625 -12.734 2.564 1 98.19 55 ASN B CA 1
ATOM 1270 C C . ASN B 1 55 ? 4.352 -11.414 1.852 1 98.19 55 ASN B C 1
ATOM 1272 O O . ASN B 1 55 ? 4.559 -11.297 0.643 1 98.19 55 ASN B O 1
ATOM 1276 N N . GLY B 1 56 ? 3.834 -10.445 2.557 1 98.62 56 GLY B N 1
ATOM 1277 C CA . GLY B 1 56 ? 3.6 -9.117 2.006 1 98.62 56 GLY B CA 1
ATOM 1278 C C . GLY B 1 56 ? 4.746 -8.156 2.254 1 98.62 56 GLY B C 1
ATOM 1279 O O . GLY B 1 56 ? 5.398 -8.219 3.297 1 98.62 56 GLY B O 1
ATOM 1280 N N . HIS B 1 57 ? 4.988 -7.281 1.292 1 98.75 57 HIS B N 1
ATOM 1281 C CA . HIS B 1 57 ? 6.02 -6.258 1.365 1 98.75 57 HIS B CA 1
ATOM 1282 C C . HIS B 1 57 ? 5.5 -4.914 0.857 1 98.75 57 HIS B C 1
ATOM 1284 O O . HIS B 1 57 ? 4.652 -4.871 -0.037 1 98.75 57 HIS B O 1
ATOM 1290 N N . VAL B 1 58 ? 6.016 -3.863 1.482 1 98.81 58 VAL B N 1
ATOM 1291 C CA . VAL B 1 58 ? 5.957 -2.543 0.864 1 98.81 58 VAL B CA 1
ATOM 1292 C C . VAL B 1 58 ? 7.242 -2.285 0.076 1 98.81 58 VAL B C 1
ATOM 1294 O O . VAL B 1 58 ? 8.344 -2.436 0.607 1 98.81 58 VAL B O 1
ATOM 1297 N N . VAL B 1 59 ? 7.07 -1.925 -1.161 1 98.44 59 VAL B N 1
ATOM 1298 C CA . VAL B 1 59 ? 8.242 -1.603 -1.975 1 98.44 59 VAL B CA 1
ATOM 1299 C C . VAL B 1 59 ? 8.047 -0.242 -2.639 1 98.44 59 VAL B C 1
ATOM 1301 O O . VAL B 1 59 ? 6.922 0.248 -2.75 1 98.44 59 VAL B O 1
ATOM 1304 N N . ARG B 1 60 ? 9.125 0.319 -3.004 1 97.94 60 ARG B N 1
ATOM 1305 C CA . ARG B 1 60 ? 9.125 1.593 -3.717 1 97.94 60 ARG B CA 1
ATOM 1306 C C . ARG B 1 60 ? 9.859 1.476 -5.047 1 97.94 60 ARG B C 1
ATOM 1308 O O . ARG B 1 60 ? 11 1.021 -5.094 1 97.94 60 ARG B O 1
ATOM 1315 N N . TYR B 1 61 ? 9.094 1.856 -6.125 1 97.56 61 TYR B N 1
ATOM 1316 C CA . TYR B 1 61 ? 9.766 1.897 -7.418 1 97.56 61 TYR B CA 1
ATOM 1317 C C . TYR B 1 61 ? 10.867 2.947 -7.422 1 97.56 61 TYR B C 1
ATOM 1319 O O . TYR B 1 61 ? 10.695 4.043 -6.887 1 97.56 61 TYR B O 1
ATOM 1327 N N . GLN B 1 62 ? 11.953 2.557 -8.031 1 95.25 62 GLN B N 1
ATOM 1328 C CA . GLN B 1 62 ? 13.086 3.477 -8.133 1 95.25 62 GLN B CA 1
ATOM 1329 C C . GLN B 1 62 ? 12.82 4.559 -9.172 1 95.25 62 GLN B C 1
ATOM 1331 O O . GLN B 1 62 ? 12.258 4.285 -10.234 1 95.25 62 GLN B O 1
ATOM 1336 N N . ALA B 1 63 ? 13.141 5.719 -8.773 1 89.31 63 ALA B N 1
ATOM 1337 C CA . ALA B 1 63 ? 13.047 6.867 -9.672 1 89.31 63 ALA B CA 1
ATOM 1338 C C . ALA B 1 63 ? 14.414 7.488 -9.914 1 89.31 63 ALA B C 1
ATOM 1340 O O . ALA B 1 63 ? 15.266 7.508 -9.016 1 89.31 63 ALA B O 1
ATOM 1341 N N . ASP B 1 64 ? 14.82 7.77 -11.062 1 82.12 64 ASP B N 1
ATOM 1342 C CA . ASP B 1 64 ? 16.125 8.328 -11.398 1 82.12 64 ASP B CA 1
ATOM 1343 C C . ASP B 1 64 ? 16.344 9.68 -10.711 1 82.12 64 ASP B C 1
ATOM 1345 O O . ASP B 1 64 ? 17.406 9.93 -10.148 1 82.12 64 ASP B O 1
ATOM 1349 N N . ASP B 1 65 ? 15.555 10.586 -10.914 1 81.19 65 ASP B N 1
ATOM 1350 C CA . ASP B 1 65 ? 15.656 11.922 -10.336 1 81.19 65 ASP B CA 1
ATOM 1351 C C . ASP B 1 65 ? 14.297 12.422 -9.867 1 81.19 65 ASP B C 1
ATOM 1353 O O . ASP B 1 65 ? 13.258 11.977 -10.359 1 81.19 65 ASP B O 1
ATOM 1357 N N . GLY B 1 66 ? 14.414 13.172 -8.789 1 81.94 66 GLY B N 1
ATOM 1358 C CA . GLY B 1 66 ? 13.188 13.828 -8.383 1 81.94 66 GLY B CA 1
ATOM 1359 C C . GLY B 1 66 ? 12.492 13.133 -7.227 1 81.94 66 GLY B C 1
ATOM 1360 O O . GLY B 1 66 ? 13.148 12.602 -6.328 1 81.94 66 GLY B O 1
ATOM 1361 N N . PRO B 1 67 ? 11.156 13.273 -7.16 1 86.62 67 PRO B N 1
ATOM 1362 C CA . PRO B 1 67 ? 10.375 12.656 -6.086 1 86.62 67 PRO B CA 1
ATOM 1363 C C . PRO B 1 67 ? 10.484 11.133 -6.074 1 86.62 67 PRO B C 1
ATOM 1365 O O . PRO B 1 67 ? 10.898 10.531 -7.066 1 86.62 67 PRO B O 1
ATOM 1368 N N . GLN B 1 68 ? 10.203 10.625 -4.816 1 93.38 68 GLN B N 1
ATOM 1369 C CA . GLN B 1 68 ? 10.18 9.172 -4.703 1 93.38 68 GLN B CA 1
ATOM 1370 C C . GLN B 1 68 ? 9.188 8.555 -5.684 1 93.38 68 GLN B C 1
ATOM 1372 O O . GLN B 1 68 ? 8.148 9.148 -5.98 1 93.38 68 GLN B O 1
ATOM 1377 N N . GLY B 1 69 ? 9.539 7.406 -6.219 1 95.31 69 GLY B N 1
ATOM 1378 C CA . GLY B 1 69 ? 8.617 6.66 -7.059 1 95.31 69 GLY B CA 1
ATOM 1379 C C . GLY B 1 69 ? 7.426 6.105 -6.293 1 95.31 69 GLY B C 1
ATOM 1380 O O . GLY B 1 69 ? 7.336 6.277 -5.074 1 95.31 69 GLY B O 1
ATOM 1381 N N . PRO B 1 70 ? 6.543 5.504 -6.973 1 96.69 70 PRO B N 1
ATOM 1382 C CA . PRO B 1 70 ? 5.352 4.926 -6.352 1 96.69 70 PRO B CA 1
ATOM 1383 C C . PRO B 1 70 ? 5.688 3.875 -5.293 1 96.69 70 PRO B C 1
ATOM 1385 O O . PRO B 1 70 ? 6.617 3.086 -5.477 1 96.69 70 PRO B O 1
ATOM 1388 N N . THR B 1 71 ? 4.973 3.947 -4.203 1 98 71 THR B N 1
ATOM 1389 C CA . THR B 1 71 ? 5.008 2.914 -3.174 1 98 71 THR B CA 1
ATOM 1390 C C . THR B 1 71 ? 3.881 1.906 -3.381 1 98 71 THR B C 1
ATOM 1392 O O . THR B 1 71 ? 2.711 2.285 -3.477 1 98 71 THR B O 1
ATOM 1395 N N . VAL B 1 72 ? 4.195 0.605 -3.479 1 98.38 72 VAL B N 1
ATOM 1396 C CA . VAL B 1 72 ? 3.186 -0.392 -3.814 1 98.38 72 VAL B CA 1
ATOM 1397 C C . VAL B 1 72 ? 3.352 -1.618 -2.92 1 98.38 72 VAL B C 1
ATOM 1399 O O . VAL B 1 72 ? 4.363 -1.758 -2.23 1 98.38 72 VAL B O 1
ATOM 1402 N N . LEU B 1 73 ? 2.375 -2.459 -2.902 1 98.88 73 LEU B N 1
ATOM 1403 C CA . LEU B 1 73 ? 2.41 -3.713 -2.158 1 98.88 73 LEU B CA 1
ATOM 1404 C C . LEU B 1 73 ? 2.811 -4.871 -3.066 1 98.88 73 LEU B C 1
ATOM 1406 O O . LEU B 1 73 ? 2.373 -4.945 -4.215 1 98.88 73 LEU B O 1
ATOM 1410 N N . LEU B 1 74 ? 3.697 -5.715 -2.594 1 98.75 74 LEU B N 1
ATOM 1411 C CA . LEU B 1 74 ? 4.223 -6.887 -3.289 1 98.75 74 LEU B CA 1
ATOM 1412 C C . LEU B 1 74 ? 4.133 -8.125 -2.41 1 98.75 74 LEU B C 1
ATOM 1414 O O . LEU B 1 74 ? 4.434 -8.07 -1.216 1 98.75 74 LEU B O 1
ATOM 1418 N N . PHE B 1 75 ? 3.766 -9.203 -3.008 1 98.62 75 PHE B N 1
ATOM 1419 C CA . PHE B 1 75 ? 3.586 -10.422 -2.23 1 98.62 75 PHE B CA 1
ATOM 1420 C C . PHE B 1 75 ? 4.41 -11.562 -2.812 1 98.62 75 PHE B C 1
ATOM 1422 O O . PHE B 1 75 ? 4.496 -11.711 -4.035 1 98.62 75 PHE B O 1
ATOM 1429 N N . THR B 1 76 ? 4.961 -12.336 -1.942 1 97.56 76 THR B N 1
ATOM 1430 C CA . THR B 1 76 ? 5.707 -13.531 -2.303 1 97.56 76 THR B CA 1
ATOM 1431 C C . THR B 1 76 ? 5.195 -14.742 -1.525 1 97.56 76 THR B C 1
ATOM 1433 O O . THR B 1 76 ? 4.609 -14.594 -0.451 1 97.56 76 THR B O 1
ATOM 1436 N N . ARG B 1 77 ? 5.309 -15.906 -1.933 1 93.94 77 ARG B N 1
ATOM 1437 C CA . ARG B 1 77 ? 4.859 -17.094 -1.214 1 93.94 77 ARG B CA 1
ATOM 1438 C C . ARG B 1 77 ? 6.027 -17.766 -0.502 1 93.94 77 ARG B C 1
ATOM 1440 O O . ARG B 1 77 ? 5.938 -18.094 0.687 1 93.94 77 ARG B O 1
ATOM 1447 N N . ASP B 1 78 ? 7.188 -18 -1.006 1 85.56 78 ASP B N 1
ATOM 1448 C CA . ASP B 1 78 ? 8.227 -18.828 -0.416 1 85.56 78 ASP B CA 1
ATOM 1449 C C . ASP B 1 78 ? 9.469 -18 -0.074 1 85.56 78 ASP B C 1
ATOM 1451 O O . ASP B 1 7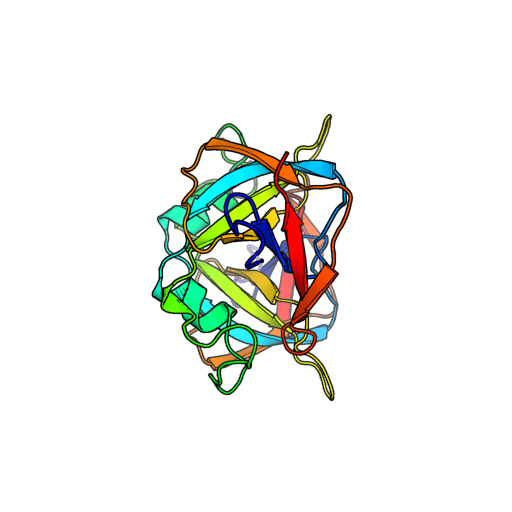8 ? 10.422 -18.516 0.511 1 85.56 78 ASP B O 1
ATOM 1455 N N . GLN B 1 79 ? 9.391 -16.812 -0.403 1 89.31 79 GLN B N 1
ATOM 1456 C CA . GLN B 1 79 ? 10.562 -15.977 -0.126 1 89.31 79 GLN B CA 1
ATOM 1457 C C . GLN B 1 79 ? 10.164 -14.695 0.598 1 89.31 79 GLN B C 1
ATOM 1459 O O . GLN B 1 79 ? 9.016 -14.266 0.519 1 89.31 79 GLN B O 1
ATOM 1464 N N . THR B 1 80 ? 11.109 -14.219 1.363 1 93.94 80 THR B N 1
ATOM 1465 C CA . THR B 1 80 ? 10.938 -12.938 2.033 1 93.94 80 THR B CA 1
ATOM 1466 C C . THR B 1 80 ? 12.102 -12 1.718 1 93.94 80 THR B C 1
ATOM 1468 O O . THR B 1 80 ? 13.242 -12.438 1.602 1 93.94 80 THR B O 1
ATOM 1471 N N . PHE B 1 81 ? 11.703 -10.773 1.514 1 95 81 PHE B N 1
ATOM 1472 C CA . PHE B 1 81 ? 12.711 -9.742 1.284 1 95 81 PHE B CA 1
ATOM 1473 C C . PHE B 1 81 ? 12.875 -8.867 2.52 1 95 81 PHE B C 1
ATOM 1475 O O . PHE B 1 81 ? 11.898 -8.523 3.184 1 95 81 PHE B O 1
ATOM 1482 N N . GLU B 1 82 ? 14.094 -8.57 2.748 1 95 82 GLU B N 1
ATOM 1483 C CA . GLU B 1 82 ? 14.398 -7.668 3.854 1 95 82 GLU B CA 1
ATOM 1484 C C . GLU B 1 82 ? 14.398 -6.215 3.389 1 95 82 GLU B C 1
ATOM 1486 O O . GLU B 1 82 ? 14.648 -5.934 2.213 1 95 82 GLU B O 1
ATOM 1491 N N . SER B 1 83 ? 14.125 -5.34 4.363 1 95.5 83 SER B N 1
ATOM 1492 C CA . SER B 1 83 ? 14.211 -3.916 4.059 1 95.5 83 SER B CA 1
ATOM 1493 C C . SER B 1 83 ? 15.57 -3.561 3.467 1 95.5 83 SER B C 1
ATOM 1495 O O . SER B 1 83 ? 16.609 -4.039 3.939 1 95.5 83 SER B O 1
ATOM 1497 N N . GLY B 1 84 ? 15.555 -2.77 2.391 1 94.19 84 GLY B N 1
ATOM 1498 C CA . GLY B 1 84 ? 16.781 -2.324 1.764 1 94.19 84 GLY B CA 1
ATOM 1499 C C . GLY B 1 84 ? 17.188 -3.164 0.564 1 94.19 84 GLY B C 1
ATOM 1500 O O . GLY B 1 84 ? 18.031 -2.754 -0.233 1 94.19 84 GLY B O 1
ATOM 1501 N N . GLU B 1 85 ? 16.641 -4.41 0.497 1 95.94 85 GLU B N 1
ATOM 1502 C CA . GLU B 1 85 ? 16.891 -5.215 -0.697 1 95.94 85 GLU B CA 1
ATOM 1503 C C . GLU B 1 85 ? 16.203 -4.605 -1.92 1 95.94 85 GLU B C 1
ATOM 1505 O O . GLU B 1 85 ? 15.266 -3.812 -1.786 1 95.94 85 GLU B O 1
ATOM 1510 N N . SER B 1 86 ? 16.781 -4.996 -3.051 1 96.31 86 SER B N 1
ATOM 1511 C CA . SER B 1 86 ? 16.234 -4.473 -4.297 1 96.31 86 SER B CA 1
ATOM 1512 C C . SER B 1 86 ? 15.914 -5.594 -5.277 1 96.31 86 SER B C 1
ATOM 1514 O O . SER B 1 86 ? 16.375 -6.727 -5.105 1 96.31 86 SER B O 1
ATOM 1516 N N . GLY B 1 87 ? 15.086 -5.324 -6.211 1 95.69 87 GLY B N 1
ATOM 1517 C CA . GLY B 1 87 ? 14.727 -6.211 -7.309 1 95.69 87 GLY B CA 1
ATOM 1518 C C . GLY B 1 87 ? 14.102 -5.484 -8.484 1 95.69 87 GLY B C 1
ATOM 1519 O O . GLY B 1 87 ? 14.039 -4.254 -8.5 1 95.69 87 GLY B O 1
ATOM 1520 N N . SER B 1 88 ? 13.797 -6.25 -9.516 1 97.19 88 SER B N 1
ATOM 1521 C CA . SER B 1 88 ? 13.086 -5.738 -10.688 1 97.19 88 SER B CA 1
ATOM 1522 C C . SER B 1 88 ? 11.953 -6.668 -11.094 1 97.19 88 SER B C 1
ATOM 1524 O O . SER B 1 88 ? 12.109 -7.891 -11.078 1 97.19 88 SER B O 1
ATOM 1526 N N . LEU B 1 89 ? 10.883 -6.012 -11.43 1 97.5 89 LEU B N 1
ATOM 1527 C CA . LEU B 1 89 ? 9.758 -6.809 -11.914 1 97.5 89 LEU B CA 1
ATOM 1528 C C . LEU B 1 89 ? 10 -7.277 -13.344 1 97.5 89 LEU B C 1
ATOM 1530 O O . LEU B 1 89 ? 10.633 -6.574 -14.141 1 97.5 89 LEU B O 1
ATOM 1534 N N . GLY B 1 90 ? 9.414 -8.445 -13.625 1 96.94 90 GLY B N 1
ATOM 1535 C CA . GLY B 1 90 ? 9.492 -8.953 -14.984 1 96.94 90 GLY B CA 1
ATOM 1536 C C . GLY B 1 90 ? 8.703 -8.117 -15.977 1 96.94 90 GLY B C 1
ATOM 1537 O O . GLY B 1 90 ? 7.855 -7.312 -15.578 1 96.94 90 GLY B O 1
ATOM 1538 N N . GLU B 1 91 ? 9.016 -8.297 -17.234 1 96.88 91 GLU B N 1
ATOM 1539 C CA . GLU B 1 91 ? 8.359 -7.539 -18.297 1 96.88 91 GLU B CA 1
ATOM 1540 C C . GLU B 1 91 ? 6.996 -8.133 -18.641 1 96.88 91 GLU B C 1
ATOM 1542 O O . GLU B 1 91 ? 6.148 -7.457 -19.219 1 96.88 91 GLU B O 1
ATOM 1547 N N . ASP B 1 92 ? 6.766 -9.414 -18.281 1 96.56 92 ASP B N 1
ATOM 1548 C CA . ASP B 1 92 ? 5.512 -10.102 -18.562 1 96.56 92 ASP B CA 1
ATOM 1549 C C . ASP B 1 92 ? 4.719 -10.352 -17.281 1 96.56 92 ASP B C 1
ATOM 1551 O O . ASP B 1 92 ? 5.301 -10.547 -16.219 1 96.56 92 ASP B O 1
ATOM 1555 N N . ALA B 1 93 ? 3.52 -10.266 -17.391 1 97.38 93 ALA B N 1
ATOM 1556 C CA . ALA B 1 93 ? 2.617 -10.516 -16.281 1 97.38 93 ALA B CA 1
ATOM 1557 C C . ALA B 1 93 ? 1.353 -11.234 -16.734 1 97.38 93 ALA B C 1
ATOM 1559 O O . ALA B 1 93 ? 0.978 -11.148 -17.906 1 97.38 93 ALA B O 1
ATOM 1560 N N . GLN B 1 94 ? 0.748 -11.953 -15.844 1 98 94 GLN B N 1
ATOM 1561 C CA . GLN B 1 94 ? -0.521 -12.633 -16.109 1 98 94 GLN B CA 1
ATOM 1562 C C . GLN B 1 94 ? -1.514 -12.383 -14.969 1 98 94 GLN B C 1
ATOM 1564 O O . GLN B 1 94 ? -1.12 -12.266 -13.805 1 98 94 GLN B O 1
ATOM 1569 N N . MET B 1 95 ? -2.758 -12.359 -15.391 1 98.31 95 MET B N 1
ATOM 1570 C CA . MET B 1 95 ? -3.783 -12.242 -14.359 1 98.31 95 MET B CA 1
ATOM 1571 C C . MET B 1 95 ? -3.732 -13.43 -13.406 1 98.31 95 MET B C 1
ATOM 1573 O O . MET B 1 95 ? -3.721 -14.586 -13.836 1 98.31 95 MET B O 1
ATOM 1577 N N . PHE B 1 96 ? -3.623 -13.094 -12.133 1 98.12 96 PHE B N 1
ATOM 1578 C CA . PHE B 1 96 ? -3.574 -14.133 -11.109 1 98.12 96 PHE B CA 1
ATOM 1579 C C . PHE B 1 96 ? -4.93 -14.289 -10.43 1 98.12 96 PHE B C 1
ATOM 1581 O O . PHE B 1 96 ? -5.484 -15.391 -10.383 1 98.12 96 PHE B O 1
ATOM 1588 N N . SER B 1 97 ? -5.477 -13.227 -9.945 1 98.12 97 SER B N 1
ATOM 1589 C CA . SER B 1 97 ? -6.812 -13.188 -9.359 1 98.12 97 SER B CA 1
ATOM 1590 C C . SER B 1 97 ? -7.582 -11.961 -9.836 1 98.12 97 SER B C 1
ATOM 1592 O O . SER B 1 97 ? -7.289 -10.836 -9.422 1 98.12 97 SER B O 1
ATOM 1594 N N . SER B 1 98 ? -8.586 -12.141 -10.688 1 96.69 98 SER B N 1
ATOM 1595 C CA . SER B 1 98 ? -9.398 -11.023 -11.156 1 96.69 98 SER B CA 1
ATOM 1596 C C . SER B 1 98 ? -10.227 -10.43 -10.023 1 96.69 98 SER B C 1
ATOM 1598 O O . SER B 1 98 ? -10.492 -9.227 -10.008 1 96.69 98 SER B O 1
ATOM 1600 N N . ARG B 1 99 ? -10.578 -11.273 -9.062 1 96.12 99 ARG B N 1
ATOM 1601 C CA . ARG B 1 99 ? -11.406 -10.82 -7.945 1 96.12 99 ARG B CA 1
ATOM 1602 C C . ARG B 1 99 ? -10.648 -9.828 -7.066 1 96.12 99 ARG B C 1
ATOM 1604 O O . ARG B 1 99 ? -11.234 -8.859 -6.574 1 96.12 99 ARG B O 1
ATOM 1611 N N . LEU B 1 100 ? -9.305 -10.047 -6.875 1 97.62 100 LEU B N 1
ATOM 1612 C CA . LEU B 1 100 ? -8.508 -9.18 -6.016 1 97.62 100 LEU B CA 1
ATOM 1613 C C . LEU B 1 100 ? -7.699 -8.195 -6.848 1 97.62 100 LEU B C 1
ATOM 1615 O O . LEU B 1 100 ? -7.004 -7.332 -6.301 1 97.62 100 LEU B O 1
ATOM 1619 N N . ASN B 1 101 ? -7.723 -8.32 -8.188 1 97.44 101 ASN B N 1
ATOM 1620 C CA . ASN B 1 101 ? -6.934 -7.488 -9.094 1 97.44 101 ASN B CA 1
ATOM 1621 C C . ASN B 1 101 ? -5.438 -7.668 -8.859 1 97.44 101 ASN B C 1
ATOM 1623 O O . ASN B 1 101 ? -4.703 -6.688 -8.734 1 97.44 101 ASN B O 1
ATOM 1627 N N . LEU B 1 102 ? -5.062 -8.938 -8.844 1 98.44 102 LEU B N 1
ATOM 1628 C CA . LEU B 1 102 ? -3.65 -9.273 -8.695 1 98.44 102 LEU B CA 1
ATOM 1629 C C . LEU B 1 102 ? -3.096 -9.867 -9.984 1 98.44 102 LEU B C 1
ATOM 1631 O O . LEU B 1 102 ? -3.742 -10.703 -10.617 1 98.44 102 LEU B O 1
ATOM 1635 N N . ILE B 1 103 ? -1.919 -9.461 -10.312 1 98.44 103 ILE B N 1
ATOM 1636 C CA . ILE B 1 103 ? -1.172 -10.102 -11.391 1 98.44 103 ILE B CA 1
ATOM 1637 C C . ILE B 1 103 ? 0.047 -10.82 -10.82 1 98.44 103 ILE B C 1
ATOM 1639 O O . ILE B 1 103 ? 0.508 -10.5 -9.719 1 98.44 103 ILE B O 1
ATOM 1643 N N . SER B 1 104 ? 0.497 -11.766 -11.523 1 98.38 104 SER B N 1
ATOM 1644 C CA . SER B 1 104 ? 1.743 -12.469 -11.227 1 98.38 104 SER B CA 1
ATOM 1645 C C . SER B 1 104 ? 2.82 -12.133 -12.25 1 98.38 104 SER B C 1
ATOM 1647 O O . SER B 1 104 ? 2.531 -12 -13.445 1 98.38 104 SER B O 1
ATOM 1649 N N . THR B 1 105 ? 3.986 -11.883 -11.805 1 97.94 105 THR B N 1
ATOM 1650 C CA . THR B 1 105 ? 5.141 -11.656 -12.664 1 97.94 105 THR B CA 1
ATOM 1651 C C . THR B 1 105 ? 6.402 -12.242 -12.039 1 97.94 105 THR B C 1
ATOM 1653 O O . THR B 1 105 ? 6.367 -12.773 -10.93 1 97.94 105 THR B O 1
ATOM 1656 N N . SER B 1 106 ? 7.473 -12.195 -12.75 1 95.88 106 SER B N 1
ATOM 1657 C CA . SER B 1 106 ? 8.742 -12.719 -12.258 1 95.88 106 SER B CA 1
ATOM 1658 C C . SER B 1 106 ? 9.617 -11.609 -11.688 1 95.88 106 SER B C 1
ATOM 1660 O O . SER B 1 106 ? 9.312 -10.422 -11.836 1 95.88 106 SER B O 1
ATOM 1662 N N . LEU B 1 107 ? 10.641 -12.07 -11.008 1 94.38 107 LEU B N 1
ATOM 1663 C CA . LEU B 1 107 ? 11.727 -11.172 -10.648 1 94.38 107 LEU B CA 1
ATOM 1664 C C . LEU B 1 107 ? 12.914 -11.344 -11.594 1 94.38 107 LEU B C 1
ATOM 1666 O O . LEU B 1 107 ? 13.164 -12.445 -12.086 1 94.38 107 LEU B O 1
ATOM 1670 N N . GLU B 1 108 ? 13.469 -10.289 -11.812 1 86.94 108 GLU B N 1
ATOM 1671 C CA . GLU B 1 108 ? 14.672 -10.352 -12.641 1 86.94 108 GLU B CA 1
ATOM 1672 C C . GLU B 1 108 ? 15.922 -10.055 -11.82 1 86.94 108 GLU B C 1
ATOM 1674 O O . GLU B 1 108 ? 15.867 -9.328 -10.828 1 86.94 108 GLU B O 1
#

Sequence (216 aa):
MVQDDDGQVLVFTYDYEAGESFDVVSQLETSTTVRILQTADEETVPEISQPDEYNGHVVRYQADDGPQGPTVLLFTRDQTFESGESGSLGEDAQMFSSRLNLISTSLEMVQDDDGQVLVFTYDYEAGESFDVVSQLETSTTVRILQTADEETVPEISQPDEYNGHVVRYQADDGPQGPTVLLFTRDQTFESGESGSLGEDAQMFSSRLNLISTSLE

Radius of gyration: 16.69 Å; Cα contacts (8 Å, |Δi|>4): 519; chains: 2; bounding box: 38×58×34 Å

Solvent-accessible surface area (backbone atoms only — not comparable to full-atom values): 11801 Å² total; per-residue (Å²): 129,82,72,79,69,79,50,46,36,35,32,42,58,93,70,65,56,69,52,42,41,31,37,30,55,28,62,50,54,58,70,46,33,30,46,68,59,27,45,98,84,68,38,71,45,90,84,39,83,58,42,75,53,38,38,30,29,39,30,29,35,68,51,93,73,80,41,53,36,63,73,45,60,37,32,23,58,89,54,82,71,54,60,73,40,70,48,24,37,28,76,56,70,42,86,59,33,71,59,69,33,28,24,36,28,38,58,94,128,81,72,80,71,81,50,46,35,35,32,41,56,92,71,64,54,71,51,41,40,33,34,31,55,28,60,50,54,59,70,48,31,30,45,68,60,26,47,97,84,68,40,69,46,91,82,40,82,57,42,75,53,38,37,30,29,38,29,30,35,68,51,93,71,82,42,52,35,64,73,45,60,38,34,23,58,90,55,84,71,54,60,73,40,69,48,24,38,28,75,57,71,44,85,58,33,72,58,67,34,29,24,35,29,38,58,97

Nearest PDB structures (foldseek):
  4kc5-assembly2_C  TM=4.190E-01  e=6.849E+00  Mycetohabitans rhizoxinica
  8pei-assembly2_B  TM=3.193E-01  e=5.161E+00  Stylocoeniella armata
  8zbo-assembly1_C  TM=3.202E-01  e=6.472E+00  Stylocoeniella armata
  6myc-assembly7_G  TM=2.474E-01  e=2.769E+00  Echinophyllia sp. SC22
  8pei-assembly2_B  TM=3.191E-01  e=3.822E+00  Stylocoeniella armata

Organism: NCBI:txid148449

Secondary structure (DSSP, 8-state):
-----TTEEEEEGGG--TT-EEEEEEEPPHHHHHHHTS-TTSPPBTTBS-GGGSEEEEEEE--SSSS---EEEEEESS----TT-EEEEEEEEEEEETTTTEEEEEE-/-----TTEEEEEGGG--TT-EEEEEEEPPHHHHHHHTS-TTSPPBTTBS-GGG-EEEEEEE--SSSS---EEEEEESS----TT-EEEEEEEEEEEETTTTEEEEEE-